Protein AF-0000000073338477 (afdb_homodimer)

Structure (mmCIF, N/CA/C/O backbone):
data_AF-0000000073338477-model_v1
#
loop_
_entity.id
_entity.type
_entity.pdbx_description
1 polymer 'EF-hand domain-containing protein'
#
loop_
_atom_site.group_PDB
_atom_site.id
_atom_site.type_symbol
_atom_site.label_atom_id
_atom_site.label_alt_id
_atom_site.label_comp_id
_atom_site.label_asym_id
_atom_site.label_entity_id
_atom_site.label_seq_id
_atom_site.pdbx_PDB_ins_code
_atom_site.Cartn_x
_atom_site.Cartn_y
_atom_site.Cartn_z
_atom_site.occupancy
_atom_site.B_iso_or_equiv
_atom_site.auth_seq_id
_atom_site.auth_comp_id
_atom_site.auth_asym_id
_atom_site.auth_atom_id
_atom_site.pdbx_PDB_model_num
ATOM 1 N N . MET A 1 1 ? -1.688 0.899 -12.719 1 91.12 1 MET A N 1
ATOM 2 C CA . MET A 1 1 ? -1.342 -0.479 -13.055 1 91.12 1 MET A CA 1
ATOM 3 C C . MET A 1 1 ? 0.143 -0.604 -13.383 1 91.12 1 MET A C 1
ATOM 5 O O . MET A 1 1 ? 0.708 -1.697 -13.32 1 91.12 1 MET A O 1
ATOM 9 N N . GLU A 1 2 ? 0.766 0.48 -13.633 1 91.25 2 GLU A N 1
ATOM 10 C CA . GLU A 1 2 ? 2.18 0.404 -13.984 1 91.25 2 GLU A CA 1
ATOM 11 C C . GLU A 1 2 ? 3.021 -0.073 -12.805 1 91.25 2 GLU A C 1
ATOM 13 O O . GLU A 1 2 ? 3.908 -0.913 -12.969 1 91.25 2 GLU A O 1
ATOM 18 N N . GLU A 1 3 ? 2.693 0.418 -11.711 1 90.94 3 GLU A N 1
ATOM 19 C CA . GLU A 1 3 ? 3.457 0.019 -10.531 1 90.94 3 GLU A CA 1
ATOM 20 C C . GLU A 1 3 ? 3.16 -1.428 -10.148 1 90.94 3 GLU A C 1
ATOM 22 O O . GLU A 1 3 ? 4.039 -2.139 -9.656 1 90.94 3 GLU A O 1
ATOM 27 N N . VAL A 1 4 ? 1.969 -1.829 -10.32 1 94.56 4 VAL A N 1
ATOM 28 C CA . VAL A 1 4 ? 1.607 -3.223 -10.086 1 94.56 4 VAL A CA 1
ATOM 29 C C . VAL A 1 4 ? 2.406 -4.133 -11.016 1 94.56 4 VAL A C 1
ATOM 31 O O . VAL A 1 4 ? 2.908 -5.176 -10.594 1 94.56 4 VAL A O 1
ATOM 34 N N . ARG A 1 5 ? 2.475 -3.711 -12.25 1 96.44 5 ARG A N 1
ATOM 35 C CA . ARG A 1 5 ? 3.215 -4.484 -13.242 1 96.44 5 ARG A CA 1
ATOM 36 C C . ARG A 1 5 ? 4.688 -4.594 -12.859 1 96.44 5 ARG A C 1
ATOM 38 O O . ARG A 1 5 ? 5.281 -5.672 -12.953 1 96.44 5 ARG A O 1
ATOM 45 N N . ARG A 1 6 ? 5.242 -3.482 -12.453 1 95.06 6 ARG A N 1
ATOM 46 C CA . ARG A 1 6 ? 6.637 -3.48 -12.023 1 95.06 6 ARG A CA 1
ATOM 47 C C . ARG A 1 6 ? 6.852 -4.43 -10.852 1 95.06 6 ARG A C 1
ATOM 49 O O . ARG A 1 6 ? 7.836 -5.176 -10.82 1 95.06 6 ARG A O 1
ATOM 56 N N . ALA A 1 7 ? 5.996 -4.383 -9.961 1 96.25 7 ALA A N 1
ATOM 57 C CA . ALA A 1 7 ? 6.078 -5.258 -8.789 1 96.25 7 ALA A CA 1
ATOM 58 C C . ALA A 1 7 ? 5.93 -6.723 -9.195 1 96.25 7 ALA A C 1
ATOM 60 O O . A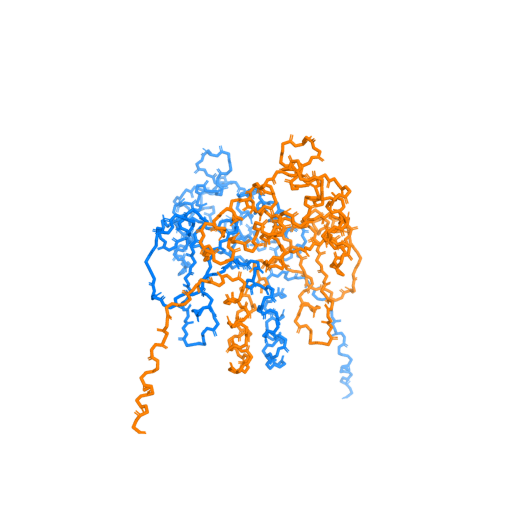LA A 1 7 ? 6.625 -7.594 -8.672 1 96.25 7 ALA A O 1
ATOM 61 N N . ALA A 1 8 ? 5.012 -6.961 -10.109 1 96.56 8 ALA A N 1
ATOM 62 C CA . ALA A 1 8 ? 4.762 -8.328 -10.562 1 96.56 8 ALA A CA 1
ATOM 63 C C . ALA A 1 8 ? 6.004 -8.914 -11.227 1 96.56 8 ALA A C 1
ATOM 65 O O . ALA A 1 8 ? 6.34 -10.086 -11 1 96.56 8 ALA A O 1
ATOM 66 N N . VAL A 1 9 ? 6.629 -8.133 -11.984 1 96.12 9 VAL A N 1
ATOM 67 C CA . VAL A 1 9 ? 7.844 -8.586 -12.648 1 96.12 9 VAL A CA 1
ATOM 68 C C . VAL A 1 9 ? 8.922 -8.891 -11.609 1 96.12 9 VAL A C 1
ATOM 70 O O . VAL A 1 9 ? 9.57 -9.938 -11.672 1 96.12 9 VAL A O 1
ATOM 73 N N . ALA A 1 10 ? 9.094 -7.957 -10.664 1 95.81 10 ALA A N 1
ATOM 74 C CA . ALA A 1 10 ? 10.07 -8.164 -9.602 1 95.81 10 ALA A CA 1
ATOM 75 C C . ALA A 1 10 ? 9.742 -9.422 -8.797 1 95.81 10 ALA A C 1
ATOM 77 O O . ALA A 1 10 ? 10.641 -10.203 -8.469 1 95.81 10 ALA A O 1
ATOM 78 N N . TYR A 1 11 ? 8.539 -9.586 -8.461 1 95.19 11 TYR A N 1
ATOM 79 C CA . TYR A 1 11 ? 8.047 -10.758 -7.75 1 95.19 11 TYR A CA 1
ATOM 80 C C . TYR A 1 11 ? 8.383 -12.039 -8.508 1 95.19 11 TYR A C 1
ATOM 82 O O . TYR A 1 11 ? 9.008 -12.945 -7.961 1 95.19 11 TYR A O 1
ATOM 90 N N . TYR A 1 12 ? 8.062 -12.086 -9.773 1 94.62 12 TYR A N 1
ATOM 91 C CA . TYR A 1 12 ? 8.266 -13.273 -10.594 1 94.62 12 TYR A CA 1
ATOM 92 C C . TYR A 1 12 ? 9.75 -13.609 -10.711 1 94.62 12 TYR A C 1
ATOM 94 O O . TYR A 1 12 ? 10.133 -14.781 -10.641 1 94.62 12 TYR A O 1
ATOM 102 N N . GLU A 1 13 ? 10.547 -12.617 -10.891 1 93.44 13 GLU A N 1
ATOM 103 C CA . GLU A 1 13 ? 11.984 -12.812 -11.055 1 93.44 13 GLU A CA 1
ATOM 104 C C . GLU A 1 13 ? 12.594 -13.469 -9.82 1 93.44 13 GLU A C 1
ATOM 106 O O . GLU A 1 13 ? 13.586 -14.195 -9.922 1 93.44 13 GLU A O 1
ATOM 111 N N . ASN A 1 14 ? 12.016 -13.258 -8.695 1 93.31 14 ASN A N 1
ATOM 112 C CA . ASN A 1 14 ? 12.617 -13.742 -7.457 1 93.31 14 ASN A CA 1
ATOM 113 C C . ASN A 1 14 ? 11.945 -15.023 -6.969 1 93.31 14 ASN A C 1
ATOM 115 O O . ASN A 1 14 ? 12.328 -15.578 -5.938 1 93.31 14 ASN A O 1
ATOM 119 N N . LEU A 1 15 ? 10.992 -15.492 -7.691 1 91.19 15 LEU A N 1
ATOM 120 C CA . LEU A 1 15 ? 10.359 -16.75 -7.34 1 91.19 15 LEU A CA 1
ATOM 121 C C . LEU A 1 15 ? 11.32 -17.922 -7.527 1 91.19 15 LEU A C 1
ATOM 123 O O . LEU A 1 15 ? 12.227 -17.859 -8.367 1 91.19 15 LEU A O 1
ATOM 127 N N . SER A 1 16 ? 11.117 -18.953 -6.699 1 88.62 16 SER A N 1
ATOM 128 C CA . SER A 1 16 ? 11.82 -20.203 -6.961 1 88.62 16 SER A CA 1
ATOM 129 C C . SER A 1 16 ? 11.422 -20.781 -8.312 1 88.62 16 SER A C 1
ATOM 131 O O . SER A 1 16 ? 10.398 -20.406 -8.883 1 88.62 16 SER A O 1
ATOM 133 N N . GLU A 1 17 ? 12.227 -21.672 -8.797 1 91.31 17 GLU A N 1
ATOM 134 C CA . GLU A 1 17 ? 11.906 -22.312 -10.062 1 91.31 17 GLU A CA 1
ATOM 135 C C . GLU A 1 17 ? 10.602 -23.094 -9.977 1 91.31 17 GLU A C 1
ATOM 137 O O . GLU A 1 17 ? 9.836 -23.156 -10.945 1 91.31 17 GLU A O 1
ATOM 142 N N . GLU A 1 18 ? 10.398 -23.641 -8.828 1 89.88 18 GLU A N 1
ATOM 143 C CA . GLU A 1 18 ? 9.156 -24.391 -8.625 1 89.88 18 GLU A CA 1
ATOM 144 C C . GLU A 1 18 ? 7.941 -23.484 -8.75 1 89.88 18 GLU A C 1
ATOM 146 O O . GLU A 1 18 ? 6.953 -23.828 -9.398 1 89.88 18 GLU A O 1
ATOM 151 N N . LYS A 1 19 ? 8 -22.328 -8.242 1 90.31 19 LYS A N 1
ATOM 152 C CA . LYS A 1 19 ? 6.875 -21.406 -8.281 1 90.31 19 LYS A CA 1
ATOM 153 C C . LYS A 1 19 ? 6.703 -20.797 -9.672 1 90.31 19 LYS A C 1
ATOM 155 O O . LYS A 1 19 ? 5.582 -20.516 -10.094 1 90.31 19 LYS A O 1
ATOM 160 N N . LYS A 1 20 ? 7.797 -20.578 -10.352 1 93.31 20 LYS A N 1
ATOM 161 C CA . LYS A 1 20 ? 7.703 -20.125 -11.742 1 93.31 20 LYS A CA 1
ATOM 162 C C . LYS A 1 20 ? 7 -21.172 -12.609 1 93.31 20 LYS A C 1
ATOM 164 O O . LYS A 1 20 ? 6.211 -20.812 -13.484 1 93.31 20 LYS A O 1
ATOM 169 N N . ARG A 1 21 ? 7.355 -22.422 -12.297 1 92.88 21 ARG A N 1
ATOM 170 C CA . ARG A 1 21 ? 6.68 -23.5 -13.016 1 92.88 21 ARG A CA 1
ATOM 171 C C . ARG A 1 21 ? 5.18 -23.484 -12.719 1 92.88 21 ARG A C 1
ATOM 173 O O . ARG A 1 21 ? 4.371 -23.734 -13.617 1 92.88 21 ARG A O 1
ATOM 180 N N . ASN A 1 22 ? 4.871 -23.172 -11.453 1 91.19 2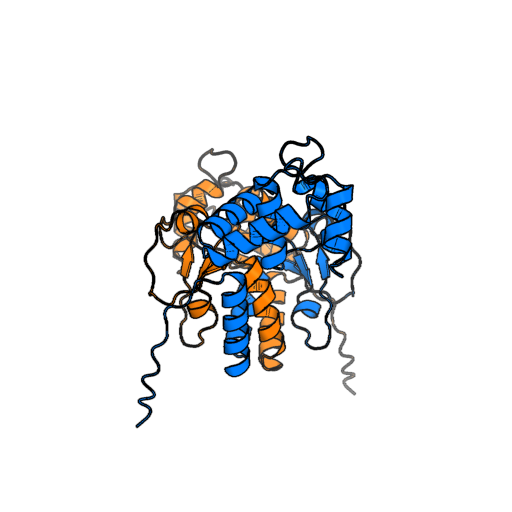2 ASN A N 1
ATOM 181 C CA . ASN A 1 22 ? 3.459 -23.094 -11.086 1 91.19 22 ASN A CA 1
ATOM 182 C C . ASN A 1 22 ? 2.75 -21.984 -11.852 1 91.19 22 ASN A C 1
ATOM 184 O O . ASN A 1 22 ? 1.598 -22.141 -12.258 1 91.19 22 ASN A O 1
ATOM 188 N N . ALA A 1 23 ? 3.402 -20.875 -11.992 1 92.25 23 ALA A N 1
ATOM 189 C CA . ALA A 1 23 ? 2.834 -19.766 -12.75 1 92.25 23 ALA A CA 1
ATOM 190 C C . ALA A 1 23 ? 2.598 -20.156 -14.203 1 92.25 23 ALA A C 1
ATOM 192 O O . ALA A 1 23 ? 1.55 -19.844 -14.773 1 92.25 23 ALA A O 1
ATOM 193 N N . ARG A 1 24 ? 3.527 -20.844 -14.781 1 94.31 24 ARG A N 1
ATOM 194 C CA . ARG A 1 24 ? 3.398 -21.312 -16.156 1 94.31 24 ARG A CA 1
ATOM 195 C C . ARG A 1 24 ? 2.27 -22.344 -16.281 1 94.31 24 ARG A C 1
ATOM 197 O O . ARG A 1 24 ? 1.516 -22.312 -17.266 1 94.31 24 ARG A O 1
ATOM 204 N N . PHE A 1 25 ? 2.24 -23.156 -15.289 1 93.62 25 PHE A N 1
ATOM 205 C CA . PHE A 1 25 ? 1.173 -24.141 -15.266 1 93.62 25 PHE A CA 1
ATOM 206 C C . PHE A 1 25 ? -0.193 -23.469 -15.227 1 93.62 25 PHE A C 1
ATOM 208 O O . PHE A 1 25 ? -1.113 -23.875 -15.938 1 93.62 25 PHE A O 1
ATOM 215 N N . SER A 1 26 ? -0.325 -22.5 -14.422 1 92.06 26 SER A N 1
ATOM 216 C CA . SER A 1 26 ? -1.581 -21.766 -14.32 1 92.06 26 SER A CA 1
ATOM 217 C C . SER A 1 26 ? -1.95 -21.125 -15.648 1 92.06 26 SER A C 1
ATOM 219 O O . SER A 1 26 ? -3.117 -21.125 -16.047 1 92.06 26 SER A O 1
ATOM 221 N N . PHE A 1 27 ? -0.973 -20.547 -16.312 1 95.19 27 PHE A N 1
ATOM 222 C CA . PHE A 1 27 ? -1.189 -19.969 -17.625 1 95.19 27 PHE A CA 1
ATOM 223 C C . PHE A 1 27 ? -1.703 -21.016 -18.609 1 95.19 27 PHE A C 1
ATOM 225 O O . PHE A 1 27 ? -2.672 -20.766 -19.328 1 95.19 27 PHE A O 1
ATOM 232 N N . ASN A 1 28 ? -1.055 -22.125 -18.625 1 96 28 ASN A N 1
ATOM 233 C CA . ASN A 1 28 ? -1.426 -23.203 -19.531 1 96 28 ASN A CA 1
ATOM 234 C C . ASN A 1 28 ? -2.82 -23.734 -19.234 1 96 28 ASN A C 1
ATOM 236 O O . ASN A 1 28 ? -3.561 -24.109 -20.141 1 96 28 ASN A O 1
ATOM 240 N N . GLU A 1 29 ? -3.113 -23.797 -17.953 1 94.56 29 GLU A N 1
ATOM 241 C CA . GLU A 1 29 ? -4.445 -24.234 -17.562 1 94.56 29 GLU A CA 1
ATOM 242 C C . GLU A 1 29 ? -5.516 -23.266 -18.031 1 94.56 29 GLU A C 1
ATOM 244 O O . GLU A 1 29 ? -6.629 -23.672 -18.359 1 94.56 29 GLU A O 1
ATOM 249 N N . MET A 1 30 ? -5.18 -22.047 -18.062 1 94.75 30 MET A N 1
ATOM 250 C CA . MET A 1 30 ? -6.109 -21.016 -18.516 1 94.75 30 MET A CA 1
ATOM 251 C C . MET A 1 30 ? -6.27 -21.047 -20.031 1 94.75 30 MET A C 1
ATOM 253 O O . MET A 1 30 ? -7.371 -20.844 -20.547 1 94.75 30 MET A O 1
ATOM 257 N N . ASP A 1 31 ? -5.191 -21.266 -20.672 1 97.12 31 ASP A N 1
ATOM 258 C CA . ASP A 1 31 ? -5.164 -21.281 -22.141 1 97.12 31 ASP A CA 1
ATOM 259 C C . ASP A 1 31 ? -5.742 -22.578 -22.688 1 97.12 31 ASP A C 1
ATOM 261 O O . ASP A 1 31 ? -5.016 -23.391 -23.266 1 97.12 31 ASP A O 1
ATOM 265 N N . LYS A 1 32 ? -6.992 -22.703 -22.797 1 95.31 32 LYS A N 1
ATOM 266 C CA . LYS A 1 32 ? -7.691 -23.922 -23.141 1 95.31 32 LYS A CA 1
ATOM 267 C C . LYS A 1 32 ? -7.457 -24.297 -24.609 1 95.31 32 LYS A C 1
ATOM 269 O O . LYS A 1 32 ? -7.375 -25.484 -24.938 1 95.31 32 LYS A O 1
ATOM 274 N N . ASN A 1 33 ? -7.379 -23.359 -25.484 1 96.25 33 ASN A N 1
ATOM 275 C CA . ASN A 1 33 ? -7.219 -23.672 -26.891 1 96.25 33 ASN A CA 1
ATOM 276 C C . ASN A 1 33 ? -5.75 -23.719 -27.297 1 96.25 33 ASN A C 1
ATOM 278 O O . ASN A 1 33 ? -5.426 -23.938 -28.469 1 96.25 33 ASN A O 1
ATOM 282 N N . GLY A 1 34 ? -4.832 -23.344 -26.406 1 95.94 34 GLY A N 1
ATOM 283 C CA . GLY A 1 34 ? -3.4 -23.531 -26.594 1 95.94 34 GLY A CA 1
ATOM 284 C C . GLY A 1 34 ? -2.783 -22.531 -27.547 1 95.94 34 GLY A C 1
ATOM 285 O O . GLY A 1 34 ? -1.735 -22.781 -28.141 1 95.94 34 GLY A O 1
ATOM 286 N N . ASP A 1 35 ? -3.34 -21.391 -27.781 1 96.56 35 ASP A N 1
ATOM 287 C CA . ASP A 1 35 ? -2.824 -20.438 -28.766 1 96.56 35 ASP A CA 1
ATOM 288 C C . ASP A 1 35 ? -1.834 -19.469 -28.125 1 96.56 35 ASP A C 1
ATOM 290 O O . ASP A 1 35 ? -1.364 -18.547 -28.781 1 96.56 35 ASP A O 1
ATOM 294 N N . GLY A 1 36 ? -1.59 -19.578 -26.828 1 96.5 36 GLY A N 1
ATOM 295 C CA . GLY A 1 36 ? -0.585 -18.781 -26.141 1 96.5 36 GLY A CA 1
ATOM 296 C C . GLY A 1 36 ? -1.127 -17.453 -25.625 1 96.5 36 GLY A C 1
ATOM 297 O O . GLY A 1 36 ? -0.361 -16.594 -25.188 1 96.5 36 GLY A O 1
ATOM 298 N N . ARG A 1 37 ? -2.428 -17.344 -25.703 1 97.44 37 ARG A N 1
ATOM 299 C CA . ARG A 1 37 ? -3.096 -16.156 -25.188 1 97.44 37 ARG A CA 1
ATOM 300 C C . ARG A 1 37 ? -4.34 -16.547 -24.391 1 97.44 37 ARG A C 1
ATOM 302 O O . ARG A 1 37 ? -4.945 -17.594 -24.625 1 97.44 37 ARG A O 1
ATOM 309 N N . ILE A 1 38 ? -4.672 -15.68 -23.406 1 97.69 38 ILE A N 1
ATOM 310 C CA . ILE A 1 38 ? -5.859 -15.914 -22.594 1 97.69 38 ILE A CA 1
ATOM 311 C C . ILE A 1 38 ? -6.953 -14.922 -22.969 1 97.69 38 ILE A C 1
ATOM 313 O O . ILE A 1 38 ? -6.844 -13.727 -22.672 1 97.69 38 ILE A O 1
ATOM 317 N N . ASN A 1 39 ? -7.941 -15.367 -23.656 1 96.5 39 ASN A N 1
ATOM 318 C CA . ASN A 1 39 ? -9.07 -14.484 -23.953 1 96.5 39 ASN A CA 1
ATOM 319 C C . ASN A 1 39 ? -10.023 -14.391 -22.766 1 96.5 39 ASN A C 1
ATOM 321 O O . ASN A 1 39 ? -9.82 -15.047 -21.734 1 96.5 39 ASN A O 1
ATOM 325 N N . LEU A 1 40 ? -11.039 -13.523 -22.938 1 94.56 40 LEU A N 1
ATOM 326 C CA . LEU A 1 40 ? -11.93 -13.242 -21.812 1 94.56 40 LEU A CA 1
ATOM 327 C C . LEU A 1 40 ? -12.672 -14.508 -21.391 1 94.56 40 LEU A C 1
ATOM 329 O O . LEU A 1 40 ? -12.859 -14.75 -20.188 1 94.56 40 LEU A O 1
ATOM 333 N N . HIS A 1 41 ? -13.117 -15.266 -22.297 1 94.31 41 HIS A N 1
ATOM 334 C CA . HIS A 1 41 ? -13.836 -16.5 -22 1 94.31 41 HIS A CA 1
ATOM 335 C C . HIS A 1 41 ? -12.969 -17.453 -21.188 1 94.31 41 HIS A C 1
ATOM 337 O O . HIS A 1 41 ? -13.414 -18.016 -20.188 1 94.31 41 HIS A O 1
ATOM 343 N N . GLU A 1 42 ? -11.734 -17.672 -21.625 1 95.69 42 GLU A N 1
ATOM 344 C CA . GLU A 1 42 ? -10.781 -18.531 -20.938 1 95.69 42 GLU A CA 1
ATOM 345 C C . GLU A 1 42 ? -10.484 -18 -19.531 1 95.69 42 GLU A C 1
ATOM 347 O O . GLU A 1 42 ? -10.383 -18.781 -18.578 1 95.69 42 GLU A O 1
ATOM 352 N N . TYR A 1 43 ? -10.344 -16.75 -19.531 1 95 43 TYR A N 1
ATOM 353 C CA . TYR A 1 43 ? -10.078 -16.062 -18.281 1 95 43 TYR A CA 1
ATOM 354 C C . TYR A 1 43 ? -11.18 -16.328 -17.25 1 95 43 TYR A C 1
ATOM 356 O O . TYR A 1 43 ? -10.898 -16.75 -16.125 1 95 43 TYR A O 1
ATOM 364 N N . LEU A 1 44 ? -12.414 -16.141 -17.609 1 92.81 44 LEU A N 1
ATOM 365 C CA . LEU A 1 44 ? -13.555 -16.297 -16.719 1 92.81 44 LEU A CA 1
ATOM 366 C C . LEU A 1 44 ? -13.766 -17.75 -16.344 1 92.81 44 LEU A C 1
ATOM 368 O O . LEU A 1 44 ? -14.141 -18.062 -15.211 1 92.81 44 LEU A O 1
ATOM 372 N N . GLU A 1 45 ? -13.547 -18.609 -17.234 1 91.5 45 GLU A N 1
ATOM 373 C CA . GLU A 1 45 ? -13.703 -20.031 -16.969 1 91.5 45 GLU A CA 1
ATOM 374 C C . GLU A 1 45 ? -12.719 -20.516 -15.906 1 91.5 45 GLU A C 1
ATOM 376 O O . GLU A 1 45 ? -13.07 -21.312 -15.039 1 91.5 45 GLU A O 1
ATOM 381 N N . TYR A 1 46 ? -11.492 -20.016 -16.062 1 91 46 TYR A N 1
ATOM 382 C CA . TYR A 1 46 ? -10.461 -20.406 -15.109 1 91 46 TYR A CA 1
ATOM 383 C C . TYR A 1 46 ? -10.773 -19.891 -13.711 1 91 46 TYR A C 1
ATOM 385 O O . TYR A 1 46 ? -10.562 -20.594 -12.719 1 91 46 TYR A O 1
ATOM 393 N N . LEU A 1 47 ? -11.25 -18.656 -13.625 1 90.12 47 LEU A N 1
ATOM 394 C CA . LEU A 1 47 ? -11.422 -18 -12.336 1 90.12 47 LEU A CA 1
ATOM 395 C C . LEU A 1 47 ? -12.75 -18.375 -11.695 1 90.12 47 LEU A C 1
ATOM 397 O O . LEU A 1 47 ? -12.961 -18.125 -10.508 1 90.12 47 LEU A O 1
ATOM 401 N N . LYS A 1 48 ? -13.68 -18.938 -12.43 1 83.88 48 LYS A N 1
ATOM 402 C CA . LYS A 1 48 ? -14.961 -19.375 -11.883 1 83.88 48 LYS A CA 1
ATOM 403 C C . LYS A 1 48 ? -14.766 -20.359 -10.734 1 83.88 48 LYS A C 1
ATOM 405 O O . LYS A 1 48 ? -15.586 -20.422 -9.82 1 83.88 48 LYS A O 1
ATOM 410 N N . LYS A 1 49 ? -13.695 -21 -10.867 1 76.19 49 LYS A N 1
ATOM 411 C CA . LYS A 1 49 ? -13.406 -21.969 -9.82 1 76.19 49 LYS A CA 1
ATOM 412 C C . LYS A 1 49 ? -13 -21.281 -8.523 1 76.19 49 LYS A C 1
ATOM 414 O O . LYS A 1 49 ? -13.102 -21.875 -7.441 1 76.19 49 LYS A O 1
ATOM 419 N N . ASP A 1 50 ? -12.547 -20.062 -8.719 1 71.56 50 ASP A N 1
ATOM 420 C CA . ASP A 1 50 ? -12.094 -19.297 -7.559 1 71.56 50 ASP A CA 1
ATOM 421 C C . ASP A 1 50 ? -13.234 -18.5 -6.938 1 71.56 50 ASP A C 1
ATOM 423 O O . ASP A 1 50 ? -14.094 -17.984 -7.656 1 71.56 50 ASP A O 1
ATOM 427 N N . ASN A 1 51 ? -13.797 -18.766 -5.93 1 67.81 51 ASN A N 1
ATOM 428 C CA . ASN A 1 51 ? -14.875 -18.062 -5.242 1 67.81 51 ASN A CA 1
ATOM 429 C C . ASN A 1 51 ? -14.516 -16.594 -4.977 1 67.81 51 ASN A C 1
ATOM 431 O O . ASN A 1 51 ? -15.102 -15.953 -4.105 1 67.81 51 ASN A O 1
ATOM 435 N N . ASN A 1 52 ? -13.562 -16.141 -5.727 1 72.81 52 ASN A N 1
ATOM 436 C CA . ASN A 1 52 ? -13.219 -14.727 -5.57 1 72.81 52 ASN A CA 1
ATOM 437 C C . ASN A 1 52 ? -13.828 -13.875 -6.68 1 72.81 52 ASN A C 1
ATOM 439 O O . ASN A 1 52 ? -13.336 -13.875 -7.809 1 72.81 52 ASN A O 1
ATOM 443 N N . THR A 1 53 ? -14.828 -13.141 -6.348 1 76.19 53 THR A N 1
ATOM 444 C CA . THR A 1 53 ? -15.625 -12.367 -7.297 1 76.19 53 THR A CA 1
ATOM 445 C C . THR A 1 53 ? -14.82 -11.188 -7.832 1 76.19 53 THR A C 1
ATOM 447 O O . THR A 1 53 ? -15.109 -10.664 -8.914 1 76.19 53 THR A O 1
ATOM 450 N N . VAL A 1 54 ? -13.789 -10.766 -7.152 1 82.31 54 VAL A N 1
ATOM 451 C CA . VAL A 1 54 ? -13.008 -9.609 -7.582 1 82.31 54 VAL A CA 1
ATOM 452 C C . VAL A 1 54 ? -12.195 -9.969 -8.828 1 82.31 54 VAL A C 1
ATOM 454 O O . VAL A 1 54 ? -12.102 -9.172 -9.766 1 82.31 54 VAL A O 1
ATOM 457 N N . LEU A 1 55 ? -11.734 -11.156 -8.906 1 86.75 55 LEU A N 1
ATOM 458 C CA . LEU A 1 55 ? -10.852 -11.586 -9.992 1 86.75 55 LEU A CA 1
ATOM 459 C C . LEU A 1 55 ? -11.617 -11.688 -11.305 1 86.75 55 LEU A C 1
ATOM 461 O O . LEU A 1 55 ? -11.039 -11.523 -12.383 1 86.75 55 LEU A O 1
ATOM 465 N N . THR A 1 56 ? -12.945 -11.844 -11.18 1 86.5 56 THR A N 1
ATOM 466 C CA . THR A 1 56 ? -13.734 -12.031 -12.391 1 86.5 56 THR A CA 1
ATOM 467 C C . THR A 1 56 ? -14.312 -10.703 -12.867 1 86.5 56 THR A C 1
ATOM 469 O O . THR A 1 56 ? -14.977 -10.648 -13.906 1 86.5 56 THR A O 1
ATOM 472 N N . HIS A 1 57 ? -14.07 -9.742 -12.125 1 84.81 57 HIS A N 1
ATOM 473 C CA . HIS A 1 57 ? -14.609 -8.445 -12.523 1 84.81 57 HIS A CA 1
ATOM 474 C C . HIS A 1 57 ? -13.969 -7.961 -13.82 1 84.81 57 HIS A C 1
ATOM 476 O O . HIS A 1 57 ? -12.75 -8.039 -13.977 1 84.81 57 HIS A O 1
ATOM 482 N N . PRO A 1 58 ? -14.781 -7.43 -14.68 1 83.5 58 PRO A N 1
ATOM 483 C CA . PRO A 1 58 ? -14.266 -7.035 -15.992 1 83.5 58 PRO A CA 1
ATOM 484 C C . PRO A 1 58 ? -13.188 -5.957 -15.906 1 83.5 58 PRO A C 1
ATOM 486 O O . PRO A 1 58 ? -12.305 -5.895 -16.766 1 83.5 58 PRO A O 1
ATOM 489 N N . SER A 1 59 ? -13.32 -5.117 -14.914 1 85.88 59 SER A N 1
ATOM 490 C CA . SER A 1 59 ? -12.352 -4.031 -14.797 1 85.88 59 SER A CA 1
ATOM 491 C C . SER A 1 59 ? -10.938 -4.57 -14.609 1 85.88 59 SER A C 1
ATOM 493 O O . SER A 1 59 ? -9.969 -3.945 -15.031 1 85.88 59 SER A O 1
ATOM 495 N N . LEU A 1 60 ? -10.82 -5.672 -14.008 1 91.56 60 LEU A N 1
ATOM 496 C CA . LEU A 1 60 ? -9.492 -6.23 -13.773 1 91.56 60 LEU A CA 1
ATOM 497 C C . LEU A 1 60 ? -8.898 -6.77 -15.07 1 91.56 60 LEU A C 1
ATOM 499 O O . LEU A 1 60 ? -7.723 -6.531 -15.367 1 91.56 60 LEU A O 1
ATOM 503 N N . PHE A 1 61 ? -9.734 -7.496 -15.852 1 93.5 61 PHE A N 1
ATOM 504 C CA . PHE A 1 61 ? -9.258 -8.008 -17.125 1 93.5 61 PHE A CA 1
ATOM 505 C C . PHE A 1 61 ? -8.758 -6.867 -18.016 1 93.5 61 PHE A C 1
ATOM 507 O O . PHE A 1 61 ? -7.691 -6.965 -18.625 1 93.5 61 PHE A O 1
ATOM 514 N N . THR A 1 62 ? -9.547 -5.84 -18.047 1 93.25 62 THR A N 1
ATOM 515 C CA . THR A 1 62 ? -9.188 -4.672 -18.844 1 93.25 62 THR A CA 1
ATOM 516 C C . THR A 1 62 ? -7.887 -4.055 -18.344 1 93.25 62 THR A C 1
ATOM 518 O O . THR A 1 62 ? -7.039 -3.652 -19.141 1 93.25 62 THR A O 1
ATOM 521 N N . ALA A 1 63 ? -7.727 -4 -17.062 1 92.5 63 ALA A N 1
ATOM 522 C CA . ALA A 1 63 ? -6.523 -3.428 -16.469 1 92.5 63 ALA A CA 1
ATOM 523 C C . ALA A 1 63 ? -5.301 -4.289 -16.75 1 92.5 63 ALA A C 1
ATOM 525 O O . ALA A 1 63 ? -4.191 -3.773 -16.922 1 92.5 63 ALA A O 1
ATOM 526 N N . LEU A 1 64 ? -5.516 -5.566 -16.828 1 96.12 64 LEU A N 1
ATOM 527 C CA . LEU A 1 64 ? -4.426 -6.508 -17.062 1 96.12 64 LEU A CA 1
ATOM 528 C C . LEU A 1 64 ? -3.963 -6.445 -18.516 1 96.12 64 LEU A C 1
ATOM 530 O O . LEU A 1 64 ? -2.787 -6.668 -18.812 1 96.12 64 LEU A O 1
ATOM 534 N N . ASP A 1 65 ? -4.918 -6.203 -19.422 1 97.06 65 ASP A N 1
ATOM 535 C CA . ASP A 1 65 ? -4.648 -6.152 -20.859 1 97.06 65 ASP A CA 1
ATOM 536 C C . ASP A 1 65 ? -3.914 -4.867 -21.234 1 97.06 65 ASP A C 1
ATOM 538 O O . ASP A 1 65 ? -4.496 -3.973 -21.844 1 97.06 65 ASP A O 1
ATOM 542 N N . LYS A 1 66 ? -2.658 -4.891 -21.016 1 96.12 66 LYS A N 1
ATOM 543 C CA . LYS A 1 66 ? -1.817 -3.705 -21.156 1 96.12 66 LYS A CA 1
ATOM 544 C C . LYS A 1 66 ? -1.867 -3.148 -22.562 1 96.12 66 LYS A C 1
ATOM 546 O O . LYS A 1 66 ? -1.947 -1.933 -22.766 1 96.12 66 LYS A O 1
ATOM 551 N N . ASP A 1 67 ? -1.838 -3.969 -23.609 1 96.81 67 ASP A N 1
ATOM 552 C CA . ASP A 1 67 ? -1.769 -3.486 -24.984 1 96.81 67 ASP A CA 1
ATOM 553 C C . ASP A 1 67 ? -3.162 -3.391 -25.609 1 96.81 67 ASP A C 1
ATOM 555 O O . ASP A 1 67 ? -3.303 -3.037 -26.781 1 96.81 67 ASP A O 1
ATOM 559 N N . GLY A 1 68 ? -4.207 -3.789 -24.922 1 95.56 68 GLY A N 1
ATOM 560 C CA . GLY A 1 68 ? -5.594 -3.596 -25.328 1 95.56 68 GLY A CA 1
ATOM 561 C C . GLY A 1 68 ? -6 -4.469 -26.5 1 95.56 68 GLY A C 1
ATOM 562 O O . GLY A 1 68 ? -6.898 -4.105 -27.266 1 95.56 68 GLY A O 1
ATOM 563 N N . ASN A 1 69 ? -5.363 -5.566 -26.719 1 97 69 ASN A N 1
ATOM 564 C CA . ASN A 1 69 ? -5.672 -6.375 -27.891 1 97 69 ASN A CA 1
ATOM 565 C C . ASN A 1 69 ? -6.727 -7.434 -27.594 1 97 69 ASN A C 1
ATOM 567 O O . ASN A 1 69 ? -6.988 -8.312 -28.406 1 97 69 ASN A O 1
ATOM 571 N N . GLY A 1 70 ? -7.234 -7.441 -26.344 1 95.62 70 GLY A N 1
ATOM 572 C CA . GLY A 1 70 ? -8.391 -8.266 -26.016 1 95.62 70 GLY A CA 1
ATOM 573 C C . GLY A 1 70 ? -8.008 -9.617 -25.453 1 95.62 70 GLY A C 1
ATOM 574 O O . GLY A 1 70 ? -8.883 -10.445 -25.156 1 95.62 70 GLY A O 1
ATOM 575 N N . SER A 1 71 ? -6.789 -9.852 -25.297 1 97.44 71 SER A N 1
ATOM 576 C CA . SER A 1 71 ? -6.305 -11.086 -24.688 1 97.44 71 SER A CA 1
ATOM 577 C C . SER A 1 71 ? -5.086 -10.828 -23.812 1 97.44 71 SER A C 1
ATOM 579 O O . SER A 1 71 ? -4.469 -9.766 -23.891 1 97.44 71 SER A O 1
ATOM 581 N N . LEU A 1 72 ? -4.84 -11.758 -22.906 1 98.06 72 LEU A N 1
ATOM 582 C CA . LEU A 1 72 ? -3.68 -11.641 -22.031 1 98.06 72 LEU A CA 1
ATOM 583 C C . LEU A 1 72 ? -2.557 -12.57 -22.484 1 98.06 72 LEU A C 1
ATOM 585 O O . LEU A 1 72 ? -2.775 -13.766 -22.688 1 98.06 72 LEU A O 1
ATOM 589 N N . ASP A 1 73 ? -1.417 -11.984 -22.781 1 97.69 73 ASP A N 1
ATOM 590 C CA . ASP A 1 73 ? -0.242 -12.82 -23.016 1 97.69 73 ASP A CA 1
ATOM 591 C C . ASP A 1 73 ? 0.397 -13.242 -21.688 1 97.69 73 ASP A C 1
ATOM 593 O O . ASP A 1 73 ? -0.145 -12.977 -20.625 1 97.69 73 ASP A O 1
ATOM 597 N N . PHE A 1 74 ? 1.445 -14.008 -21.766 1 97 74 PHE A N 1
ATOM 598 C CA . PHE A 1 74 ? 2.049 -14.578 -20.562 1 97 74 PHE A CA 1
ATOM 599 C C . PHE A 1 74 ? 2.496 -13.484 -19.609 1 97 74 PHE A C 1
ATOM 601 O O . PHE A 1 74 ? 2.256 -13.578 -18.406 1 97 74 PHE A O 1
ATOM 608 N N . GLU A 1 75 ? 3.15 -12.445 -20.078 1 96.06 75 GLU A N 1
ATOM 609 C CA . GLU A 1 75 ? 3.615 -11.352 -19.219 1 96.06 75 GLU A CA 1
ATOM 610 C C . GLU A 1 75 ? 2.453 -10.695 -18.484 1 96.06 75 GLU A C 1
ATOM 612 O O . GLU A 1 75 ? 2.564 -10.367 -17.312 1 96.06 75 GLU A O 1
ATOM 617 N N . GLU A 1 76 ? 1.416 -10.516 -19.219 1 97.75 76 GLU A N 1
ATOM 618 C CA . GLU A 1 76 ? 0.227 -9.914 -18.625 1 97.75 76 GLU A CA 1
ATOM 619 C C . GLU A 1 76 ? -0.4 -10.852 -17.594 1 97.75 76 GLU A C 1
ATOM 621 O O . GLU A 1 76 ? -0.963 -10.391 -16.594 1 97.75 76 GLU A O 1
ATOM 626 N N . THR A 1 77 ? -0.284 -12.156 -17.812 1 97.06 77 THR A N 1
ATOM 627 C CA . THR A 1 77 ? -0.869 -13.109 -16.875 1 97.06 77 THR A CA 1
ATOM 628 C C . THR A 1 77 ? -0.01 -13.227 -15.625 1 97.06 77 THR A C 1
ATOM 630 O O . THR A 1 77 ? -0.5 -13.625 -14.562 1 97.06 77 THR A O 1
ATOM 633 N N . ILE A 1 78 ? 1.26 -12.867 -15.695 1 96.25 78 ILE A N 1
ATOM 634 C CA . ILE A 1 78 ? 2.111 -12.852 -14.516 1 96.25 78 ILE A CA 1
ATOM 635 C C . ILE A 1 78 ? 1.584 -11.82 -13.516 1 96.25 78 ILE A C 1
ATOM 637 O O . ILE A 1 78 ? 1.633 -12.047 -12.305 1 96.25 78 ILE A O 1
ATOM 641 N N . VAL A 1 79 ? 1.097 -10.75 -14.094 1 96.75 79 VAL A N 1
ATOM 642 C CA . VAL A 1 79 ? 0.509 -9.727 -13.234 1 9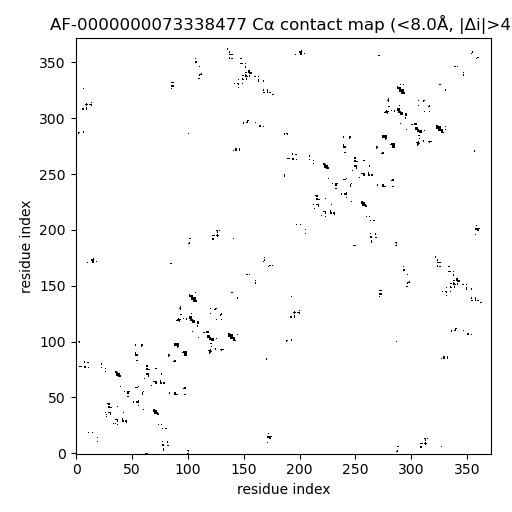6.75 79 VAL A CA 1
ATOM 643 C C . VAL A 1 79 ? -0.714 -10.297 -12.516 1 96.75 79 VAL A C 1
ATOM 645 O O . VAL A 1 79 ? -0.894 -10.078 -11.312 1 96.75 79 VAL A O 1
ATOM 648 N N . LEU A 1 80 ? -1.523 -11.016 -13.258 1 94.5 80 LEU A N 1
ATOM 649 C CA . LEU A 1 80 ? -2.664 -11.688 -12.648 1 94.5 80 LEU A CA 1
ATOM 650 C C . LEU A 1 80 ? -2.207 -12.648 -11.562 1 94.5 80 LEU A C 1
ATOM 652 O O . LEU A 1 80 ? -2.783 -12.68 -10.469 1 94.5 80 LEU A O 1
ATOM 656 N N . TYR A 1 81 ? -1.229 -13.43 -11.859 1 93.25 81 TYR A N 1
ATOM 657 C CA . TYR A 1 81 ? -0.694 -14.391 -10.906 1 93.25 81 TYR A CA 1
ATOM 658 C C . TYR A 1 81 ? -0.221 -13.703 -9.633 1 93.25 81 TYR A C 1
ATOM 660 O O . TYR A 1 81 ? -0.517 -14.156 -8.523 1 93.25 81 TYR A O 1
ATOM 668 N N . TYR A 1 82 ? 0.499 -12.617 -9.781 1 94.31 82 TYR A N 1
ATOM 669 C CA . TYR A 1 82 ? 0.978 -11.812 -8.664 1 94.31 82 TYR A CA 1
ATOM 670 C C . TYR A 1 82 ? -0.186 -11.297 -7.828 1 94.31 82 TYR A C 1
ATOM 672 O O . TYR A 1 82 ? -0.156 -11.367 -6.598 1 94.31 82 TYR A O 1
ATOM 680 N N . ILE A 1 83 ? -1.194 -10.773 -8.5 1 93.5 83 ILE A N 1
ATOM 681 C CA . ILE A 1 83 ? -2.361 -10.227 -7.816 1 93.5 83 ILE A CA 1
ATOM 682 C C . ILE A 1 83 ? -3.047 -11.328 -7.008 1 93.5 83 ILE A C 1
ATOM 684 O O . ILE A 1 83 ? -3.422 -11.117 -5.852 1 93.5 83 ILE A O 1
ATOM 688 N N . MET A 1 84 ? -3.154 -12.469 -7.551 1 89.81 84 MET A N 1
ATOM 689 C CA . MET A 1 84 ? -3.799 -13.594 -6.887 1 89.81 84 MET A CA 1
ATOM 690 C C . MET A 1 84 ? -3.006 -14.023 -5.656 1 89.81 84 MET A C 1
ATOM 692 O O . MET A 1 84 ? -3.586 -14.305 -4.605 1 89.81 84 MET A O 1
ATOM 696 N N . GLN A 1 85 ? -1.744 -14.008 -5.766 1 88.75 85 GLN A N 1
ATOM 697 C CA . GLN A 1 85 ? -0.897 -14.516 -4.691 1 88.75 85 GLN A CA 1
ATOM 698 C C . GLN A 1 85 ? -0.75 -13.477 -3.578 1 88.75 85 GLN A C 1
ATOM 700 O O . GLN A 1 85 ? -0.663 -13.828 -2.4 1 88.75 85 GLN A O 1
ATOM 705 N N . SER A 1 86 ? -0.695 -12.227 -3.902 1 88.44 86 SER A N 1
ATOM 706 C CA . SER A 1 86 ? -0.441 -11.164 -2.938 1 88.44 86 SER A CA 1
ATOM 707 C C . SER A 1 86 ? -1.684 -10.867 -2.104 1 88.44 86 SER A C 1
ATOM 709 O O . SER A 1 86 ? -1.594 -10.234 -1.049 1 88.44 86 SER A O 1
ATOM 711 N N . GLY A 1 87 ? -2.846 -11.211 -2.588 1 84.06 87 GLY A N 1
ATOM 712 C CA . GLY A 1 87 ? -4.078 -10.906 -1.879 1 84.06 87 GLY A CA 1
ATOM 713 C C . GLY A 1 87 ? -4.512 -9.461 -2.025 1 84.06 87 GLY A C 1
ATOM 714 O O . GLY A 1 87 ? -5.25 -8.938 -1.187 1 84.06 87 GLY A O 1
ATOM 715 N N . ARG A 1 88 ? -4.066 -8.836 -3.02 1 87.31 88 ARG A N 1
ATOM 716 C CA . ARG A 1 88 ? -4.375 -7.422 -3.191 1 87.31 88 ARG A CA 1
ATOM 717 C C . ARG A 1 88 ? -5.594 -7.23 -4.086 1 87.31 88 ARG A C 1
ATOM 719 O O . ARG A 1 88 ? -5.918 -6.105 -4.473 1 87.31 88 ARG A O 1
ATOM 726 N N . ALA A 1 89 ? -6.223 -8.32 -4.449 1 90 89 ALA A N 1
ATOM 727 C CA . ALA A 1 89 ? -7.406 -8.211 -5.301 1 90 89 ALA A CA 1
ATOM 728 C C . ALA A 1 89 ? -8.57 -7.574 -4.543 1 90 89 ALA A C 1
ATOM 730 O O . ALA A 1 89 ? -9.328 -8.273 -3.863 1 90 89 ALA A O 1
ATOM 731 N N . LEU A 1 90 ? -8.695 -6.273 -4.652 1 91.62 90 LEU A N 1
ATOM 732 C CA . LEU A 1 90 ? -9.75 -5.516 -3.998 1 91.62 90 LEU A CA 1
ATOM 733 C C . LEU A 1 90 ? -10.5 -4.648 -5.004 1 91.62 90 LEU A C 1
ATOM 735 O O . LEU A 1 90 ? -9.922 -4.203 -6 1 91.62 90 LEU A O 1
ATOM 739 N N . ILE A 1 91 ? -11.719 -4.473 -4.703 1 92.38 91 ILE A N 1
ATOM 740 C CA . ILE A 1 91 ? -12.57 -3.627 -5.531 1 92.38 91 ILE A CA 1
ATOM 741 C C . ILE A 1 91 ? -13.133 -2.482 -4.691 1 92.38 91 ILE A C 1
ATOM 743 O O . ILE A 1 91 ? -13.469 -2.672 -3.523 1 92.38 91 ILE A O 1
ATOM 747 N N . CYS A 1 92 ? -13.148 -1.327 -5.32 1 95.31 92 CYS A N 1
ATOM 748 C CA . CYS A 1 92 ? -13.82 -0.216 -4.652 1 95.31 92 CYS A CA 1
ATOM 749 C C . CYS A 1 92 ? -15.281 -0.544 -4.379 1 95.31 92 CYS A C 1
ATOM 751 O O . CYS A 1 92 ? -16.047 -0.839 -5.305 1 95.31 92 CYS A O 1
ATOM 753 N N . GLN A 1 93 ? -15.742 -0.405 -3.178 1 94.56 93 GLN A N 1
ATOM 754 C CA . GLN A 1 93 ? -17.094 -0.83 -2.801 1 94.56 93 GLN A CA 1
ATOM 755 C C . GLN A 1 93 ? -18.125 0.25 -3.123 1 94.56 93 GLN A C 1
ATOM 757 O O . GLN A 1 93 ? -19.312 0.051 -2.92 1 94.56 93 GLN A O 1
ATOM 762 N N . SER A 1 94 ? -17.703 1.339 -3.646 1 96 94 SER A N 1
ATOM 763 C CA . SER A 1 94 ? -18.609 2.391 -4.098 1 96 94 SER A CA 1
ATOM 764 C C . SER A 1 94 ? -18.766 2.381 -5.613 1 96 94 SER A C 1
ATOM 766 O O . SER A 1 94 ? -19.875 2.285 -6.133 1 96 94 SER A O 1
ATOM 768 N N . CYS A 1 95 ? -17.734 2.328 -6.414 1 94.62 95 CYS A N 1
ATOM 769 C CA . CYS A 1 95 ? -17.828 2.48 -7.863 1 94.62 95 CYS A CA 1
ATOM 770 C C . CYS A 1 95 ? -17.438 1.19 -8.57 1 94.62 95 CYS A C 1
ATOM 772 O O . CYS A 1 95 ? -17.422 1.134 -9.805 1 94.62 95 CYS A O 1
ATOM 774 N N . ASN A 1 96 ? -16.953 0.173 -7.898 1 91.75 96 ASN A N 1
ATOM 775 C CA . ASN A 1 96 ? -16.688 -1.177 -8.391 1 91.75 96 ASN A CA 1
ATOM 776 C C . ASN A 1 96 ? -15.445 -1.226 -9.273 1 91.75 96 ASN A C 1
ATOM 778 O O . ASN A 1 96 ? -15.32 -2.111 -10.125 1 91.75 96 ASN A O 1
ATOM 782 N N . THR A 1 97 ? -14.562 -0.3 -9.07 1 90.94 97 THR A N 1
ATOM 783 C CA . THR A 1 97 ? -13.312 -0.318 -9.82 1 90.94 97 THR A CA 1
ATOM 784 C C . THR A 1 97 ? -12.234 -1.069 -9.055 1 90.94 97 THR A C 1
ATOM 786 O O . THR A 1 97 ? -12.18 -1.006 -7.824 1 90.94 97 THR A O 1
ATOM 789 N N . PHE A 1 98 ? -11.336 -1.737 -9.828 1 92.19 98 PHE A N 1
ATOM 790 C CA . PHE A 1 98 ? -10.203 -2.434 -9.234 1 92.19 98 PHE A CA 1
ATOM 791 C C . PHE A 1 98 ? -9.273 -1.454 -8.523 1 92.19 98 PHE A C 1
ATOM 793 O O . PHE A 1 98 ? -8.906 -0.423 -9.086 1 92.19 98 PHE A O 1
ATOM 800 N N . LEU A 1 99 ? -8.891 -1.775 -7.254 1 94 99 LEU A N 1
ATOM 801 C CA . LEU A 1 99 ? -7.992 -0.928 -6.477 1 94 99 LEU A CA 1
ATOM 802 C C . LEU A 1 99 ? -6.535 -1.293 -6.734 1 94 99 LEU A C 1
ATOM 804 O O . LEU A 1 99 ? -5.973 -2.146 -6.043 1 94 99 LEU A O 1
ATOM 808 N N . ALA A 1 100 ? -5.941 -0.58 -7.676 1 91.5 100 ALA A N 1
ATOM 809 C CA . ALA A 1 100 ? -4.609 -0.947 -8.148 1 91.5 100 ALA A CA 1
ATOM 810 C C . ALA A 1 100 ? -3.525 -0.242 -7.344 1 91.5 100 ALA A C 1
ATOM 812 O O . ALA A 1 100 ? -2.367 -0.664 -7.344 1 91.5 100 ALA A O 1
ATOM 813 N N . ASP A 1 101 ? -3.883 0.852 -6.688 1 92.5 101 ASP A N 1
ATOM 814 C CA . ASP A 1 101 ? -2.906 1.702 -6.016 1 92.5 101 ASP A CA 1
ATOM 815 C C . ASP A 1 101 ? -3.359 2.043 -4.598 1 92.5 101 ASP A C 1
ATOM 817 O O . ASP A 1 101 ? -3.881 1.185 -3.883 1 92.5 101 ASP A O 1
ATOM 821 N N . VAL A 1 102 ? -3.084 3.238 -4.176 1 95.62 102 VAL A N 1
ATOM 822 C CA . VAL A 1 102 ? -3.52 3.678 -2.855 1 95.62 102 VAL A CA 1
ATOM 823 C C . VAL A 1 102 ? -5.043 3.639 -2.771 1 95.62 102 VAL A C 1
ATOM 825 O O . VAL A 1 102 ? -5.734 4.012 -3.725 1 95.62 102 VAL A O 1
ATOM 828 N N . TYR A 1 103 ? -5.5 3.119 -1.72 1 96.56 103 TYR A N 1
ATOM 829 C CA . TYR A 1 103 ? -6.93 3.082 -1.434 1 96.56 103 TYR A CA 1
ATOM 830 C C . TYR A 1 103 ? -7.203 3.406 0.031 1 96.56 103 TYR A C 1
ATOM 832 O O . TYR A 1 103 ? -6.277 3.473 0.841 1 96.56 103 TYR A O 1
ATOM 840 N N . PHE A 1 104 ? -8.445 3.68 0.336 1 97.31 104 PHE A N 1
ATOM 841 C CA . PHE A 1 104 ? -8.859 3.967 1.704 1 97.31 104 PHE A CA 1
ATOM 842 C C . PHE A 1 104 ? -9.727 2.844 2.256 1 97.31 104 PHE A C 1
ATOM 844 O O . PHE A 1 104 ? -10.539 2.268 1.53 1 97.31 104 PHE A O 1
ATOM 851 N N . SER A 1 105 ? -9.539 2.514 3.508 1 96.62 105 SER A N 1
ATOM 852 C CA . SER A 1 105 ? -10.273 1.459 4.199 1 96.62 105 SER A CA 1
ATOM 853 C C . SER A 1 105 ? -10.844 1.96 5.52 1 96.62 105 SER A C 1
ATOM 855 O O . SER A 1 105 ? -10.266 2.834 6.164 1 96.62 105 SER A O 1
ATOM 857 N N . CYS A 1 106 ? -12.016 1.442 5.875 1 95.81 106 CYS A N 1
ATOM 858 C CA . CYS A 1 106 ? -12.523 1.718 7.211 1 95.81 106 CYS A CA 1
ATOM 859 C C . CYS A 1 106 ? -11.703 0.995 8.273 1 95.81 106 CYS A C 1
ATOM 861 O O . CYS A 1 106 ? -11.75 -0.233 8.367 1 95.81 106 CYS A O 1
ATOM 863 N N . SER A 1 107 ? -11.039 1.753 9.086 1 94.31 107 SER A N 1
ATOM 864 C CA . SER A 1 107 ? -10.148 1.175 10.086 1 94.31 107 SER A CA 1
ATOM 865 C C . SER A 1 107 ? -10.93 0.45 11.172 1 94.31 107 SER A C 1
ATOM 867 O O . SER A 1 107 ? -10.453 -0.538 11.734 1 94.31 107 SER A O 1
ATOM 869 N N . GLN A 1 108 ? -12.133 0.877 11.469 1 92.06 108 GLN A N 1
ATOM 870 C CA . GLN A 1 108 ? -12.961 0.21 12.469 1 92.06 108 GLN A CA 1
ATOM 871 C C . GLN A 1 108 ? -13.305 -1.212 12.031 1 92.06 108 GLN A C 1
ATOM 873 O O . GLN A 1 108 ? -13.25 -2.143 12.836 1 92.06 108 GLN A O 1
ATOM 878 N N . CYS A 1 109 ? -13.672 -1.32 10.82 1 93.12 109 CYS A N 1
ATOM 879 C CA . CYS A 1 109 ? -13.984 -2.639 10.281 1 93.12 109 CYS A CA 1
ATOM 880 C C . CYS A 1 109 ? -12.727 -3.48 10.133 1 93.12 109 CYS A C 1
ATOM 882 O O . CYS A 1 109 ? -12.75 -4.691 10.359 1 93.12 109 CYS A O 1
ATOM 884 N N . PHE A 1 110 ? -11.633 -2.885 9.797 1 94.5 110 PHE A N 1
ATOM 885 C CA . PHE A 1 110 ? -10.383 -3.58 9.516 1 94.5 110 PHE A CA 1
ATOM 886 C C . PHE A 1 110 ? -9.844 -4.242 10.773 1 94.5 110 PHE A C 1
ATOM 888 O O . PHE A 1 110 ? -9.32 -5.359 10.727 1 94.5 110 PHE A O 1
ATOM 895 N N . PHE A 1 111 ? -9.883 -3.602 11.898 1 91.81 111 PHE A N 1
ATOM 896 C CA . PHE A 1 111 ? -9.266 -4.098 13.125 1 91.81 111 PHE A CA 1
ATOM 897 C C . PHE A 1 111 ? -10.297 -4.816 13.992 1 91.81 111 PHE A C 1
ATOM 899 O O . PHE A 1 111 ? -10 -5.199 15.125 1 91.81 111 PHE A O 1
ATOM 906 N N . LYS A 1 112 ? -11.508 -4.984 13.414 1 85.19 112 LYS A N 1
AT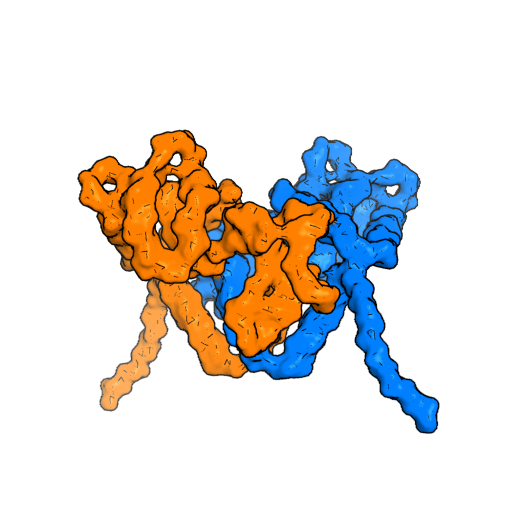OM 907 C CA . LYS A 1 112 ? -12.547 -5.707 14.148 1 85.19 112 LYS A CA 1
ATOM 908 C C . LYS A 1 112 ? -12.398 -7.215 13.969 1 85.19 112 LYS A C 1
ATOM 910 O O . LYS A 1 112 ? -12.188 -7.695 12.852 1 85.19 112 LYS A O 1
ATOM 915 N N . ASP A 1 113 ? -12.344 -7.961 14.977 1 66.31 113 ASP A N 1
ATOM 916 C CA . ASP A 1 113 ? -12.133 -9.406 14.984 1 66.31 113 ASP A CA 1
ATOM 917 C C . ASP A 1 113 ? -13.312 -10.141 14.344 1 66.31 113 ASP A C 1
ATOM 919 O O . ASP A 1 113 ? -13.117 -11.141 13.648 1 66.31 113 ASP A O 1
ATOM 923 N N . ASP A 1 114 ? -14.523 -9.719 14.578 1 63.19 114 ASP A N 1
ATOM 924 C CA . ASP A 1 114 ? -15.672 -10.57 14.297 1 63.19 114 ASP A CA 1
ATOM 925 C C . ASP A 1 114 ? -16.141 -10.414 12.852 1 63.19 114 ASP A C 1
ATOM 927 O O . ASP A 1 114 ? -17.141 -10.992 12.453 1 63.19 114 ASP A O 1
ATOM 931 N N . SER A 1 115 ? -15.453 -9.547 12.227 1 59.38 115 SER A N 1
ATOM 932 C CA . SER A 1 115 ? -16.031 -9.336 10.898 1 59.38 115 SER A CA 1
ATOM 933 C C . SER A 1 115 ? -15.031 -9.695 9.805 1 59.38 115 SER A C 1
ATOM 935 O O . SER A 1 115 ? -13.852 -9.328 9.875 1 59.38 115 SER A O 1
ATOM 937 N N . ASP A 1 116 ? -15.398 -10.555 8.945 1 63.94 116 ASP A N 1
ATOM 938 C CA . ASP A 1 116 ? -14.586 -10.898 7.777 1 63.94 116 ASP A CA 1
ATOM 939 C C . ASP A 1 116 ? -14.609 -9.773 6.75 1 63.94 116 ASP A C 1
ATOM 941 O O . ASP A 1 116 ? -13.852 -9.797 5.777 1 63.94 116 ASP A O 1
ATOM 945 N N . SER A 1 117 ? -15.406 -8.773 7.168 1 81.12 117 SER A N 1
ATOM 946 C CA . SER A 1 117 ? -15.594 -7.91 6.008 1 81.12 117 SER A CA 1
ATOM 947 C C . SER A 1 117 ? -14.914 -6.562 6.211 1 81.12 117 SER A C 1
ATOM 949 O O . SER A 1 117 ? -14.977 -5.984 7.297 1 81.12 117 SER A O 1
ATOM 951 N N . THR A 1 118 ? -14.117 -6.188 5.434 1 91.31 118 THR A N 1
ATOM 952 C CA . THR A 1 118 ? -13.508 -4.867 5.34 1 91.31 118 THR A CA 1
ATOM 953 C C . THR A 1 118 ? -14.211 -4.023 4.277 1 91.31 118 THR A C 1
ATOM 955 O O . THR A 1 118 ? -15.023 -4.539 3.508 1 91.31 118 THR A O 1
ATOM 958 N N . TYR A 1 119 ? -14.047 -2.732 4.324 1 95.25 119 TYR A N 1
ATOM 959 C CA . TYR A 1 119 ? -14.641 -1.788 3.385 1 95.25 119 TYR A CA 1
ATOM 960 C C . TYR A 1 119 ? -13.578 -0.885 2.773 1 95.25 119 TYR A C 1
ATOM 962 O O . TYR A 1 119 ? -13.031 -0.012 3.449 1 95.25 119 TYR A O 1
ATOM 970 N N . GLU A 1 120 ? -13.297 -1.079 1.52 1 96.38 120 GLU A N 1
ATOM 971 C CA . GLU A 1 120 ? -12.273 -0.327 0.803 1 96.38 120 GLU A CA 1
ATOM 972 C C . GLU A 1 120 ? -12.883 0.517 -0.312 1 96.38 120 GLU A C 1
ATOM 974 O O . GLU A 1 120 ? -13.82 0.081 -0.983 1 96.38 120 GLU A O 1
ATOM 979 N N . ILE A 1 121 ? -12.398 1.695 -0.484 1 97.62 121 ILE A N 1
ATOM 980 C CA . ILE A 1 121 ? -12.859 2.562 -1.561 1 97.62 121 ILE A CA 1
ATOM 981 C C . ILE A 1 121 ? -11.672 3.277 -2.199 1 97.62 121 ILE A C 1
ATOM 983 O O . ILE A 1 121 ? -10.625 3.447 -1.565 1 97.62 121 ILE A O 1
ATOM 987 N N . CYS A 1 122 ? -11.844 3.68 -3.475 1 96.62 122 CYS A N 1
ATOM 988 C CA . CYS A 1 122 ? -10.773 4.336 -4.215 1 96.62 122 CYS A CA 1
ATOM 989 C C . CYS A 1 122 ? -10.609 5.785 -3.77 1 96.62 122 CYS A C 1
ATOM 991 O O . CYS A 1 122 ? -11.453 6.312 -3.039 1 96.62 122 CYS A O 1
ATOM 993 N N . CYS A 1 123 ? -9.594 6.406 -4.223 1 96.69 123 CYS A N 1
ATOM 994 C CA . CYS A 1 123 ? -9.273 7.785 -3.861 1 96.69 123 CYS A CA 1
ATOM 995 C C . CYS A 1 123 ? -10.375 8.734 -4.324 1 96.69 123 CYS A C 1
ATOM 997 O O . CYS A 1 123 ? -10.711 9.688 -3.617 1 96.69 123 CYS A O 1
ATOM 999 N N . ASP A 1 124 ? -10.891 8.469 -5.512 1 96.12 124 ASP A N 1
ATOM 1000 C CA . ASP A 1 124 ? -11.914 9.359 -6.059 1 96.12 124 ASP A CA 1
ATOM 1001 C C . ASP A 1 124 ? -13.195 9.297 -5.234 1 96.12 124 ASP A C 1
ATOM 1003 O O . ASP A 1 124 ? -13.805 10.328 -4.941 1 96.12 124 ASP A O 1
ATOM 1007 N N . CYS A 1 125 ? -13.641 8.125 -4.934 1 97.62 125 CYS A N 1
ATOM 1008 C CA . CYS A 1 125 ? -14.844 7.961 -4.133 1 97.62 125 CYS A CA 1
ATOM 1009 C C . CYS A 1 125 ? -14.656 8.531 -2.73 1 97.62 125 CYS A C 1
ATOM 1011 O O . CYS A 1 125 ? -15.57 9.133 -2.172 1 97.62 125 CYS A O 1
ATOM 1013 N N . TYR A 1 126 ? -13.539 8.359 -2.111 1 97.56 126 TYR A N 1
ATOM 1014 C CA . TYR A 1 126 ? -13.258 8.898 -0.789 1 97.56 126 TYR A CA 1
ATOM 1015 C C . TYR A 1 126 ? -13.211 10.422 -0.826 1 97.56 126 TYR A C 1
ATOM 1017 O O . TYR A 1 126 ? -13.906 11.094 -0.055 1 97.56 126 TYR A O 1
ATOM 1025 N N . GLY A 1 127 ? -12.383 10.922 -1.702 1 96.38 127 GLY A N 1
ATOM 1026 C CA . GLY A 1 127 ? -12.242 12.367 -1.81 1 96.38 127 GLY A CA 1
ATOM 1027 C C . GLY A 1 127 ? -13.555 13.07 -2.121 1 96.38 127 GLY A C 1
ATOM 1028 O O . GLY A 1 127 ? -13.828 14.141 -1.58 1 96.38 127 GLY A O 1
ATOM 1029 N N . GLY A 1 128 ? -14.297 12.438 -2.99 1 95.62 128 GLY A N 1
ATOM 1030 C CA . GLY A 1 128 ? -15.562 13.016 -3.408 1 95.62 128 GLY A CA 1
ATOM 1031 C C . GLY A 1 128 ? -16.703 12.703 -2.457 1 95.62 128 GLY A C 1
ATOM 1032 O O . GLY A 1 128 ? -17.828 13.141 -2.676 1 95.62 128 GLY A O 1
ATOM 1033 N N . LYS A 1 129 ? -16.406 11.945 -1.453 1 94.81 129 LYS A N 1
ATOM 1034 C CA . LYS A 1 129 ? -17.406 11.531 -0.473 1 94.81 129 LYS A CA 1
ATOM 1035 C C . LYS A 1 129 ? -18.578 10.812 -1.147 1 94.81 129 LYS A C 1
ATOM 1037 O O . LYS A 1 129 ? -19.734 11.078 -0.839 1 94.81 129 LYS A O 1
ATOM 1042 N N . ARG A 1 130 ? -18.281 10.047 -2.156 1 95.81 130 ARG A N 1
ATOM 1043 C CA . ARG A 1 130 ? -19.25 9.266 -2.908 1 95.81 130 ARG A CA 1
ATOM 1044 C C . ARG A 1 130 ? -19.312 7.828 -2.406 1 95.81 130 ARG A C 1
ATOM 1046 O O . ARG A 1 130 ? -19 6.895 -3.15 1 95.81 130 ARG A O 1
ATOM 1053 N N . PHE A 1 131 ? -19.688 7.641 -1.243 1 96.69 131 PHE A N 1
ATOM 1054 C CA . PHE A 1 131 ? -19.828 6.324 -0.633 1 96.69 131 PHE A CA 1
ATOM 1055 C C . PHE A 1 131 ? -20.781 6.379 0.554 1 96.69 131 PHE A C 1
ATOM 1057 O O . PHE A 1 131 ? -21.062 7.457 1.075 1 96.69 131 PHE A O 1
ATOM 1064 N N . THR A 1 132 ? -21.375 5.258 0.878 1 96.44 132 THR A N 1
ATOM 1065 C CA . THR A 1 132 ? -22.219 5.105 2.055 1 96.44 132 THR A CA 1
ATOM 1066 C C . THR A 1 132 ? -21.703 3.986 2.953 1 96.44 132 THR A C 1
ATOM 1068 O O . THR A 1 132 ? -21.531 2.852 2.504 1 96.44 132 THR A O 1
ATOM 1071 N N . HIS A 1 133 ? -21.406 4.371 4.141 1 94.44 133 HIS A N 1
ATOM 1072 C CA . HIS A 1 133 ? -20.938 3.439 5.16 1 94.44 133 HIS A CA 1
ATOM 1073 C C . HIS A 1 133 ? -21.391 3.861 6.551 1 94.44 133 HIS A C 1
ATOM 1075 O O . HIS A 1 133 ? -22.094 4.871 6.695 1 94.44 133 HIS A O 1
ATOM 1081 N N . HIS A 1 134 ? -21.234 3.031 7.551 1 93.69 134 HIS A N 1
ATOM 1082 C CA . HIS A 1 134 ? -21.75 3.357 8.875 1 93.69 134 HIS A CA 1
ATOM 1083 C C . HIS A 1 134 ? -21.188 4.688 9.375 1 93.69 134 HIS A C 1
ATOM 1085 O O . HIS A 1 134 ? -20.078 5.066 9.016 1 93.69 134 HIS A O 1
ATOM 1091 N N . ALA A 1 135 ? -21.844 5.391 10.203 1 90.94 135 ALA A N 1
ATOM 1092 C CA . ALA A 1 135 ? -21.625 6.793 10.555 1 90.94 135 ALA A CA 1
ATOM 1093 C C . ALA A 1 135 ? -20.328 6.977 11.328 1 90.94 135 ALA A C 1
ATOM 1095 O O . ALA A 1 135 ? -19.688 8.031 11.242 1 90.94 135 ALA A O 1
ATOM 1096 N N . ASP A 1 136 ? -19.875 6.008 12.078 1 90.44 136 ASP A N 1
ATOM 1097 C CA . ASP A 1 136 ? -18.688 6.16 12.922 1 90.44 136 ASP A CA 1
ATOM 1098 C C . ASP A 1 136 ? -17.453 5.621 12.211 1 90.44 136 ASP A C 1
ATOM 1100 O O . ASP A 1 136 ? -16.422 5.363 12.852 1 90.44 136 ASP A O 1
ATOM 1104 N N . ALA A 1 137 ? -17.531 5.551 10.891 1 92.56 137 ALA A N 1
ATOM 1105 C CA . ALA A 1 137 ? -16.422 4.996 10.125 1 92.56 137 ALA A CA 1
ATOM 1106 C C . ALA A 1 137 ? -15.211 5.934 10.148 1 92.56 137 ALA A C 1
ATOM 1108 O O . ALA A 1 137 ? -15.359 7.152 10.07 1 92.56 137 ALA A O 1
ATOM 1109 N N . ILE A 1 138 ? -14.07 5.359 10.359 1 92.75 138 ILE A N 1
ATOM 1110 C CA . ILE A 1 138 ? -12.797 6.066 10.289 1 92.75 138 ILE A CA 1
ATOM 1111 C C . ILE A 1 138 ? -11.953 5.496 9.141 1 92.75 138 ILE A C 1
ATOM 1113 O O . ILE A 1 138 ? -11.469 4.367 9.227 1 92.75 138 ILE A O 1
ATOM 1117 N N . PHE A 1 139 ? -11.758 6.402 8.133 1 95.31 139 PHE A N 1
ATOM 1118 C CA . PHE A 1 139 ? -11.047 5.91 6.961 1 95.31 139 PHE A CA 1
ATOM 1119 C C . PHE A 1 139 ? -9.586 6.344 6.992 1 95.31 139 PHE A C 1
ATOM 1121 O O . PHE A 1 139 ? -9.281 7.469 7.391 1 95.31 139 PHE A O 1
ATOM 1128 N N . CYS A 1 140 ? -8.75 5.438 6.617 1 95.06 140 CYS A N 1
ATOM 1129 C CA . CYS A 1 140 ? -7.363 5.793 6.332 1 95.06 140 CYS A CA 1
ATOM 1130 C C . CYS A 1 140 ? -6.824 4.984 5.156 1 95.06 140 CYS A C 1
ATOM 1132 O O . CYS A 1 140 ? -7.449 4.016 4.727 1 95.06 140 CYS A O 1
ATOM 1134 N N . ASP A 1 141 ? -5.773 5.457 4.598 1 96 141 ASP A N 1
ATOM 1135 C CA . ASP A 1 141 ? -5.211 4.793 3.422 1 96 141 ASP A CA 1
ATOM 1136 C C . ASP A 1 141 ? -4.453 3.529 3.814 1 96 141 ASP A C 1
ATOM 1138 O O . ASP A 1 141 ? -4.164 3.312 4.992 1 96 141 ASP A O 1
ATOM 1142 N N . ASN A 1 142 ? -4.168 2.703 2.799 1 96.12 142 ASN A N 1
ATOM 1143 C CA . ASN A 1 142 ? -3.574 1.396 3.057 1 96.12 142 ASN A CA 1
ATOM 1144 C C . ASN A 1 142 ? -2.131 1.522 3.539 1 96.12 142 ASN A C 1
ATOM 1146 O O . ASN A 1 142 ? -1.575 0.576 4.098 1 96.12 142 ASN A O 1
ATOM 1150 N N . TYR A 1 143 ? -1.491 2.641 3.334 1 94.62 143 TYR A N 1
ATOM 1151 C CA . TYR A 1 143 ? -0.15 2.826 3.877 1 94.62 143 TYR A CA 1
ATOM 1152 C C . TYR A 1 143 ? -0.204 3.137 5.367 1 94.62 143 TYR A C 1
ATOM 1154 O O . TYR A 1 143 ? 0.553 2.566 6.156 1 94.62 143 TYR A O 1
ATOM 1162 N N . THR A 1 144 ? -1.076 4.02 5.742 1 93.88 144 THR A N 1
ATOM 1163 C CA . THR A 1 144 ? -1.312 4.297 7.156 1 93.88 144 THR A CA 1
ATOM 1164 C C . THR A 1 144 ? -1.75 3.033 7.891 1 93.88 144 THR A C 1
ATOM 1166 O O . THR A 1 144 ? -1.272 2.748 8.992 1 93.88 144 THR A O 1
ATOM 1169 N N . LEU A 1 145 ? -2.65 2.34 7.266 1 95.44 145 LEU A N 1
ATOM 1170 C CA . LEU A 1 145 ? -3.152 1.097 7.836 1 95.44 145 LEU A CA 1
ATOM 1171 C C . LEU A 1 145 ? -2.012 0.121 8.102 1 95.44 145 LEU A C 1
ATOM 1173 O O . LEU A 1 145 ? -1.955 -0.5 9.172 1 95.44 145 LEU A O 1
ATOM 1177 N N . LEU A 1 146 ? -1.123 -0.033 7.164 1 95.19 146 LEU A N 1
ATOM 1178 C CA . LEU A 1 146 ? 0.003 -0.95 7.305 1 95.19 146 LEU A CA 1
ATOM 1179 C C . LEU A 1 146 ? 0.928 -0.508 8.43 1 95.19 146 LEU A C 1
ATOM 1181 O O . LEU A 1 146 ? 1.321 -1.32 9.273 1 95.19 146 LEU A O 1
ATOM 1185 N N . SER A 1 147 ? 1.266 0.727 8.453 1 90.56 147 SER A N 1
ATOM 1186 C CA . SER A 1 147 ? 2.141 1.258 9.492 1 90.56 147 SER A CA 1
ATOM 1187 C C . SER A 1 147 ? 1.556 1.021 10.883 1 90.56 147 SER A C 1
ATOM 1189 O O . SER A 1 147 ? 2.264 0.591 11.797 1 90.56 147 SER A O 1
ATOM 1191 N N . GLN A 1 148 ? 0.279 1.232 10.992 1 91.12 148 GLN A N 1
ATOM 1192 C CA . GLN A 1 148 ? -0.377 1.084 12.289 1 91.12 148 GLN A CA 1
ATOM 1193 C C . GLN A 1 148 ? -0.591 -0.388 12.625 1 91.12 148 GLN A C 1
ATOM 1195 O O . GLN A 1 148 ? -0.575 -0.768 13.797 1 91.12 148 GLN A O 1
ATOM 1200 N N . SER A 1 149 ? -0.828 -1.211 11.688 1 92.94 149 SER A N 1
ATOM 1201 C CA . SER A 1 149 ? -1.055 -2.637 11.891 1 92.94 149 SER A CA 1
ATOM 1202 C C . SER A 1 149 ? 0.195 -3.32 12.438 1 92.94 149 SER A C 1
ATOM 1204 O O . SER A 1 149 ? 0.102 -4.336 13.133 1 92.94 149 SER A O 1
ATOM 1206 N N . ARG A 1 150 ? 1.354 -2.748 12.047 1 92.38 150 ARG A N 1
ATOM 1207 C CA . ARG A 1 150 ? 2.582 -3.383 12.516 1 92.38 150 ARG A CA 1
ATOM 1208 C C . ARG A 1 150 ? 2.631 -3.418 14.039 1 92.38 150 ARG A C 1
ATOM 1210 O O . ARG A 1 150 ? 3.002 -4.434 14.625 1 92.38 150 ARG A O 1
ATOM 1217 N N . SER A 1 151 ? 2.246 -2.318 14.672 1 91.31 151 SER A N 1
ATOM 1218 C CA . SER A 1 151 ? 2.293 -2.244 16.125 1 91.31 151 SER A CA 1
ATOM 1219 C C . SER A 1 151 ? 1.39 -3.295 16.766 1 91.31 151 SER A C 1
ATOM 1221 O O . SER A 1 151 ? 1.655 -3.758 17.875 1 91.31 151 SER A O 1
ATOM 1223 N N . LEU A 1 152 ? 0.352 -3.68 16.094 1 93 152 LEU A N 1
ATOM 1224 C CA . LEU A 1 152 ? -0.559 -4.711 16.578 1 93 152 LEU A CA 1
ATOM 1225 C C . LEU A 1 152 ? -0.016 -6.102 16.266 1 93 152 LEU A C 1
ATOM 1227 O O . LEU A 1 152 ? -0.093 -7.004 17.109 1 93 152 LEU A O 1
ATOM 1231 N N . ALA A 1 153 ? 0.51 -6.191 15.094 1 93.25 153 ALA A N 1
ATOM 1232 C CA . ALA A 1 153 ? 1 -7.492 14.641 1 93.25 153 ALA A CA 1
ATOM 1233 C C . ALA A 1 153 ? 2.076 -8.031 15.578 1 93.25 153 ALA A C 1
ATOM 1235 O O . ALA A 1 153 ? 2.098 -9.227 15.883 1 93.25 153 ALA A O 1
ATOM 1236 N N . VAL A 1 154 ? 2.922 -7.141 16.047 1 92.81 154 VAL A N 1
ATOM 1237 C CA . VAL A 1 154 ? 4.043 -7.586 16.859 1 92.81 154 VAL A CA 1
ATOM 1238 C C . VAL A 1 154 ? 3.547 -7.961 18.266 1 92.81 154 VAL A C 1
ATOM 1240 O O . VAL A 1 154 ? 4.262 -8.609 19.031 1 92.81 154 VAL A O 1
ATOM 1243 N N . LYS A 1 155 ? 2.35 -7.578 18.609 1 92.19 155 LYS A N 1
ATOM 1244 C CA . LYS A 1 155 ? 1.77 -7.895 19.922 1 92.19 155 LYS A CA 1
ATOM 1245 C C . LYS A 1 155 ? 0.902 -9.148 19.844 1 92.19 155 LYS A C 1
ATOM 1247 O O . LYS A 1 155 ? 0.396 -9.617 20.859 1 92.19 155 LYS A O 1
ATOM 1252 N N . ALA A 1 156 ? 0.707 -9.68 18.688 1 92.88 156 ALA A N 1
ATOM 1253 C CA . ALA A 1 156 ? -0.042 -10.922 18.516 1 92.88 156 ALA A CA 1
ATOM 1254 C C . ALA A 1 156 ? 0.727 -12.102 19.094 1 92.88 156 ALA A C 1
ATOM 1256 O O . ALA A 1 156 ? 1.953 -12.055 19.219 1 92.88 156 ALA A O 1
ATOM 1257 N N . PRO A 1 157 ? 0.042 -13.188 19.484 1 93.5 157 PRO A N 1
ATOM 1258 C CA . PRO A 1 157 ? 0.726 -14.383 19.984 1 93.5 157 PRO A CA 1
ATOM 1259 C C . PRO A 1 157 ? 1.777 -14.914 19.016 1 93.5 157 PRO A C 1
ATOM 1261 O O . PRO A 1 157 ? 1.573 -14.883 17.797 1 93.5 157 PRO A O 1
ATOM 1264 N N . VAL A 1 158 ? 2.85 -15.398 19.562 1 93.25 158 VAL A N 1
ATOM 1265 C CA . VAL A 1 158 ? 4.02 -15.836 18.797 1 93.25 158 VAL A CA 1
ATOM 1266 C C . VAL A 1 158 ? 3.607 -16.891 17.766 1 93.25 158 VAL A C 1
ATOM 1268 O O . VAL A 1 158 ? 4.09 -16.875 16.641 1 93.25 158 VAL A O 1
ATOM 1271 N N . GLN A 1 159 ? 2.719 -17.781 18.188 1 95.38 159 GLN A N 1
ATOM 1272 C CA . GLN A 1 159 ? 2.312 -18.844 17.266 1 95.38 159 GLN A CA 1
ATOM 1273 C C . GLN A 1 159 ? 1.616 -18.266 16.031 1 95.38 159 GLN A C 1
ATOM 1275 O O . GLN A 1 159 ? 1.811 -18.75 14.914 1 95.38 159 GLN A O 1
ATOM 1280 N N . ASN A 1 160 ? 0.779 -17.219 16.234 1 94.75 160 ASN A N 1
ATOM 1281 C CA . ASN A 1 160 ? 0.114 -16.578 15.102 1 94.75 160 ASN A CA 1
ATOM 1282 C C . ASN A 1 160 ? 1.117 -15.906 14.172 1 94.75 160 ASN A C 1
ATOM 1284 O O . ASN A 1 160 ? 0.961 -15.945 12.945 1 94.75 160 ASN A O 1
ATOM 1288 N N . ARG A 1 161 ? 2.088 -15.312 14.719 1 94.19 161 ARG A N 1
ATOM 1289 C CA . ARG A 1 161 ? 3.123 -14.672 13.914 1 94.19 161 ARG A CA 1
ATOM 1290 C C . ARG A 1 161 ? 3.893 -15.695 13.094 1 94.19 161 ARG A C 1
ATOM 1292 O O . ARG A 1 161 ? 4.199 -15.461 11.922 1 94.19 161 ARG A O 1
ATOM 1299 N N . ARG A 1 162 ? 4.191 -16.844 13.68 1 93.81 162 ARG A N 1
ATOM 1300 C CA . ARG A 1 162 ? 4.859 -17.922 12.961 1 93.81 162 ARG A CA 1
ATOM 1301 C C . ARG A 1 162 ? 4 -18.422 11.805 1 93.81 162 ARG A C 1
ATOM 1303 O O . ARG A 1 162 ? 4.504 -18.672 10.703 1 93.81 162 ARG A O 1
ATOM 1310 N N . ASN A 1 163 ? 2.738 -18.547 12.078 1 94.81 163 ASN A N 1
ATOM 1311 C CA . ASN A 1 163 ? 1.813 -19 11.047 1 94.81 163 ASN A CA 1
ATOM 1312 C C . ASN A 1 163 ? 1.788 -18.031 9.859 1 94.81 163 ASN A C 1
ATOM 1314 O O . ASN A 1 163 ? 1.75 -18.469 8.703 1 94.81 163 ASN A O 1
ATOM 1318 N N . VAL A 1 164 ? 1.753 -16.797 10.148 1 94.56 164 VAL A N 1
ATOM 1319 C CA . VAL A 1 164 ? 1.724 -15.773 9.102 1 94.56 164 VAL A CA 1
ATOM 1320 C C . VAL A 1 164 ? 3.016 -15.836 8.289 1 94.56 164 VAL A C 1
ATOM 1322 O O . VAL A 1 164 ? 2.988 -15.742 7.062 1 94.56 164 VAL A O 1
ATOM 1325 N N . LEU A 1 165 ? 4.152 -15.969 8.938 1 93.69 165 LEU A N 1
ATOM 1326 C CA . LEU A 1 165 ? 5.426 -16.078 8.234 1 93.69 165 LEU A CA 1
ATOM 1327 C C . LEU A 1 165 ? 5.441 -17.297 7.324 1 93.69 165 LEU A C 1
ATOM 1329 O O . LEU A 1 165 ? 5.93 -17.234 6.191 1 93.69 165 LEU A O 1
ATOM 1333 N N . GLU A 1 166 ? 4.914 -18.375 7.777 1 93.31 166 GLU A N 1
ATOM 1334 C CA . GLU A 1 166 ? 4.816 -19.578 6.957 1 93.31 166 GLU A CA 1
ATOM 1335 C C . GLU A 1 166 ? 3.943 -19.344 5.727 1 93.31 166 GLU A C 1
ATOM 1337 O O . GLU A 1 166 ? 4.258 -19.812 4.637 1 93.31 166 GLU A O 1
ATOM 1342 N N . LYS A 1 167 ? 2.881 -18.656 5.922 1 92.38 167 LYS A N 1
ATOM 1343 C CA . LYS A 1 167 ? 2.016 -18.328 4.793 1 92.38 167 LYS A CA 1
ATOM 1344 C C . LYS A 1 167 ? 2.754 -17.484 3.764 1 92.38 167 LYS A C 1
ATOM 1346 O O . LYS A 1 167 ? 2.619 -17.703 2.559 1 92.38 167 LYS A O 1
ATOM 1351 N N . ILE A 1 168 ? 3.488 -16.531 4.254 1 92.69 168 ILE A N 1
ATOM 1352 C CA . ILE A 1 168 ? 4.234 -15.656 3.354 1 92.69 168 ILE A CA 1
ATOM 1353 C C . ILE A 1 168 ? 5.289 -16.469 2.605 1 92.69 168 ILE A C 1
ATOM 1355 O O . ILE A 1 168 ? 5.492 -16.281 1.405 1 92.69 168 ILE A O 1
ATOM 1359 N N . VAL A 1 169 ? 5.918 -17.328 3.289 1 91.19 169 VAL A N 1
ATOM 1360 C CA . VAL A 1 169 ? 6.887 -18.203 2.646 1 91.19 169 VAL A CA 1
ATOM 1361 C C . VAL A 1 169 ? 6.219 -18.984 1.512 1 91.19 169 VAL A C 1
ATOM 1363 O O . VAL A 1 169 ? 6.801 -19.156 0.439 1 91.19 169 VAL A O 1
ATOM 1366 N N . MET A 1 170 ? 5.031 -19.391 1.771 1 88.44 170 MET A N 1
ATOM 1367 C CA . MET A 1 170 ? 4.305 -20.141 0.747 1 88.44 170 MET A CA 1
ATOM 1368 C C . MET A 1 170 ? 3.984 -19.25 -0.449 1 88.44 170 MET A C 1
ATOM 1370 O O . MET A 1 170 ? 3.971 -19.719 -1.59 1 88.44 170 MET A O 1
ATOM 1374 N N . ILE A 1 171 ? 3.721 -18.062 -0.199 1 87.25 171 ILE A N 1
ATOM 1375 C CA . ILE A 1 171 ? 3.387 -17.125 -1.267 1 87.25 171 ILE A CA 1
ATOM 1376 C C . ILE A 1 171 ? 4.633 -16.828 -2.102 1 87.25 171 ILE A C 1
ATOM 1378 O O . ILE A 1 171 ? 4.555 -16.734 -3.33 1 87.25 171 ILE A O 1
ATOM 1382 N N . VAL A 1 172 ? 5.754 -16.656 -1.416 1 84.25 172 VAL A N 1
ATOM 1383 C CA . VAL A 1 172 ? 6.941 -16.203 -2.133 1 84.25 172 VAL A CA 1
ATOM 1384 C C . VAL A 1 172 ? 7.922 -17.359 -2.293 1 84.25 172 VAL A C 1
ATOM 1386 O O . VAL A 1 172 ? 8.875 -17.281 -3.07 1 84.25 172 VAL A O 1
ATOM 1389 N N . GLU A 1 173 ? 7.547 -18.594 -1.859 1 68.75 173 GLU A N 1
ATOM 1390 C CA . GLU A 1 173 ? 8.297 -19.844 -1.783 1 68.75 173 GLU A CA 1
ATOM 1391 C C . GLU A 1 173 ? 9.789 -19.609 -1.99 1 68.75 173 GLU A C 1
ATOM 1393 O O . GLU A 1 173 ? 10.352 -20 -3.016 1 68.75 173 GLU A O 1
ATOM 1398 N N . VAL A 1 174 ? 10.328 -18.594 -1.321 1 53.09 174 VAL A N 1
ATOM 1399 C CA . VAL A 1 174 ? 11.781 -18.625 -1.4 1 53.09 174 VAL A CA 1
ATOM 1400 C C . VAL A 1 174 ? 12.312 -19.844 -0.67 1 53.09 174 VAL A C 1
ATOM 1402 O O . VAL A 1 174 ? 11.75 -20.266 0.344 1 53.09 174 VAL A O 1
ATOM 1405 N N . THR A 1 175 ? 12.539 -20.844 -1.308 1 44.81 175 THR A N 1
ATOM 1406 C CA . THR A 1 175 ? 13.109 -22.062 -0.738 1 44.81 175 THR A CA 1
ATOM 1407 C C . THR A 1 175 ? 13.93 -21.75 0.506 1 44.81 175 THR A C 1
ATOM 1409 O O . THR A 1 175 ? 14.891 -20.969 0.44 1 44.81 175 THR A O 1
ATOM 1412 N N . SER A 1 176 ? 13.289 -21.516 1.585 1 40.44 176 SER A N 1
ATOM 1413 C CA . SER A 1 176 ? 14.133 -21.547 2.775 1 40.44 176 SER A CA 1
ATOM 1414 C C . SER A 1 176 ? 15.25 -22.578 2.627 1 40.44 176 SER A C 1
ATOM 1416 O O . SER A 1 176 ? 15.039 -23.672 2.098 1 40.44 176 SER A O 1
ATOM 1418 N N . VAL A 1 177 ? 16.516 -22.312 2.629 1 37.19 177 VAL A N 1
ATOM 1419 C CA . VAL A 1 177 ? 17.578 -23.203 3.072 1 37.19 177 VAL A CA 1
ATOM 1420 C C . VAL A 1 177 ? 17.094 -24.016 4.277 1 37.19 177 VAL A C 1
ATOM 1422 O O . VAL A 1 177 ? 16.344 -23.516 5.109 1 37.19 177 VAL A O 1
ATOM 1425 N N . ALA A 1 178 ? 17.234 -25.312 4.289 1 34.5 178 ALA A N 1
ATOM 1426 C CA . ALA A 1 178 ? 17.219 -26.344 5.332 1 34.5 178 ALA A CA 1
ATOM 1427 C C . ALA A 1 178 ? 17.625 -25.75 6.684 1 34.5 178 ALA A C 1
ATOM 1429 O O . ALA A 1 178 ? 18.766 -25.328 6.867 1 34.5 178 ALA A O 1
ATOM 1430 N N . PHE A 1 179 ? 16.844 -25.234 7.43 1 32.84 179 PHE A N 1
ATOM 1431 C CA . PHE A 1 179 ? 17.219 -25.375 8.836 1 32.84 179 PHE A CA 1
ATOM 1432 C C . PHE A 1 179 ? 17.547 -26.828 9.156 1 32.84 179 PHE A C 1
ATOM 1434 O O . PHE A 1 179 ? 16.672 -27.688 9.133 1 32.84 179 PHE A O 1
ATOM 1441 N N . ALA A 1 180 ? 18.812 -27.391 8.938 1 30.36 180 ALA A N 1
ATOM 1442 C CA . ALA A 1 180 ? 19.484 -28.562 9.5 1 30.36 180 ALA A CA 1
ATOM 1443 C C . ALA A 1 180 ? 19.094 -28.781 10.961 1 30.36 180 ALA A C 1
ATOM 1445 O O . ALA A 1 180 ? 19.594 -28.094 11.852 1 30.36 180 ALA A O 1
ATOM 1446 N N . LEU A 1 181 ? 17.969 -29.016 11.43 1 30.53 181 LEU A N 1
ATOM 1447 C CA . LEU A 1 181 ? 17.828 -29.859 12.617 1 30.53 181 LEU A CA 1
ATOM 1448 C C . LEU A 1 181 ? 18.609 -31.156 12.453 1 30.53 181 LEU A C 1
ATOM 1450 O O . LEU A 1 181 ? 18.359 -31.938 11.531 1 30.53 181 LEU A O 1
ATOM 1454 N N . GLY A 1 182 ? 19.906 -31.266 12.883 1 29.17 182 GLY A N 1
ATOM 1455 C CA . GLY A 1 182 ? 20.688 -32.344 13.445 1 29.17 182 GLY A CA 1
ATOM 1456 C C . GLY A 1 182 ? 19.891 -33.25 14.375 1 29.17 182 GLY A C 1
ATOM 1457 O O . GLY A 1 182 ? 19.828 -33 15.578 1 29.17 182 GLY A O 1
ATOM 1458 N N . CYS A 1 183 ? 18.656 -33.531 14.32 1 27.7 183 CYS A N 1
ATOM 1459 C CA . CYS A 1 183 ? 18.266 -34.75 15.055 1 27.7 183 CYS A CA 1
ATOM 1460 C C . CYS A 1 183 ? 19.031 -35.969 14.562 1 27.7 183 CYS A C 1
ATOM 1462 O O . CYS A 1 183 ? 18.828 -36.406 13.438 1 27.7 183 CYS A O 1
ATOM 1464 N N . SER A 1 184 ? 20.297 -36.094 14.875 1 25.77 184 SER A N 1
ATOM 1465 C CA . SER A 1 184 ? 20.953 -37.406 15.023 1 25.77 184 SER A CA 1
ATOM 1466 C C . SER A 1 184 ? 20 -38.438 15.648 1 25.77 184 SER A C 1
ATOM 1468 O O . SER A 1 184 ? 19.516 -38.219 16.766 1 25.77 184 SER A O 1
ATOM 1470 N N . ILE A 1 185 ? 19.219 -39 14.898 1 24 185 ILE A N 1
ATOM 1471 C CA . ILE A 1 185 ? 18.812 -40.375 15.211 1 24 185 ILE A CA 1
ATOM 1472 C C . ILE A 1 185 ? 20.016 -41.188 15.688 1 24 185 ILE A C 1
ATOM 1474 O O . ILE A 1 185 ? 20.938 -41.469 14.914 1 24 185 ILE A O 1
ATOM 1478 N N . MET A 1 186 ? 20.625 -40.781 16.969 1 20.19 186 MET A N 1
ATOM 1479 C CA . MET A 1 186 ? 21.031 -41.969 17.703 1 20.19 186 MET A CA 1
ATOM 1480 C C . MET A 1 186 ? 19.812 -42.75 18.219 1 20.19 186 MET A C 1
ATOM 1482 O O . MET A 1 186 ? 18.797 -42.156 18.562 1 20.19 186 MET A O 1
ATOM 1486 N N . MET B 1 1 ? 4.488 8.836 -8.078 1 91.31 1 MET B N 1
ATOM 1487 C CA . MET B 1 1 ? 4.086 9.984 -7.27 1 91.31 1 MET B CA 1
ATOM 1488 C C . MET B 1 1 ? 2.682 10.445 -7.637 1 91.31 1 MET B C 1
ATOM 1490 O O . MET B 1 1 ? 2.018 11.117 -6.848 1 91.31 1 MET B O 1
ATOM 1494 N N . GLU B 1 2 ? 2.213 10.047 -8.758 1 91.31 2 GLU B N 1
ATOM 1495 C CA . GLU B 1 2 ? 0.885 10.492 -9.172 1 91.31 2 GLU B CA 1
ATOM 1496 C C . GLU B 1 2 ? -0.196 9.93 -8.25 1 91.31 2 GLU B C 1
ATOM 1498 O O . GLU B 1 2 ? -1.113 10.648 -7.852 1 91.31 2 GLU B O 1
ATOM 1503 N N . GLU B 1 3 ? -0.034 8.742 -7.93 1 91.06 3 GLU B N 1
ATOM 1504 C CA . GLU B 1 3 ? -1.032 8.125 -7.059 1 91.06 3 GLU B CA 1
ATOM 1505 C C . GLU B 1 3 ? -0.941 8.68 -5.641 1 91.06 3 GLU B C 1
ATOM 1507 O O . GLU B 1 3 ? -1.955 8.805 -4.953 1 91.06 3 GLU B O 1
ATOM 1512 N N . VAL B 1 4 ? 0.229 8.953 -5.203 1 94.5 4 VAL B N 1
ATOM 1513 C CA . VAL B 1 4 ? 0.413 9.578 -3.9 1 94.5 4 VAL B CA 1
ATOM 1514 C C . VAL B 1 4 ? -0.285 10.938 -3.877 1 94.5 4 VAL B C 1
ATOM 1516 O O . VAL B 1 4 ? -0.944 11.289 -2.895 1 94.5 4 VAL B O 1
ATOM 1519 N N . ARG B 1 5 ? -0.101 11.664 -4.945 1 96.44 5 ARG B N 1
ATOM 1520 C CA . ARG B 1 5 ? -0.719 12.984 -5.055 1 96.44 5 ARG B CA 1
ATOM 1521 C C . ARG B 1 5 ? -2.24 12.875 -5.016 1 96.44 5 ARG B C 1
ATOM 1523 O O . ARG B 1 5 ? -2.902 13.656 -4.328 1 96.44 5 ARG B O 1
ATOM 1530 N N . ARG B 1 6 ? -2.754 11.922 -5.754 1 95.12 6 ARG B N 1
ATOM 1531 C CA . ARG B 1 6 ? -4.199 11.703 -5.754 1 95.12 6 ARG B CA 1
ATOM 1532 C C . ARG B 1 6 ? -4.703 11.383 -4.352 1 95.12 6 ARG B C 1
ATOM 1534 O O . ARG B 1 6 ? -5.738 11.891 -3.926 1 95.12 6 ARG B O 1
ATOM 1541 N N . ALA B 1 7 ? -4.023 10.562 -3.707 1 96.31 7 ALA B N 1
ATOM 1542 C CA . ALA B 1 7 ? -4.387 10.188 -2.344 1 96.31 7 ALA B CA 1
ATOM 1543 C C . ALA B 1 7 ? -4.305 11.383 -1.402 1 96.31 7 ALA B C 1
ATOM 1545 O O . ALA B 1 7 ? -5.16 11.562 -0.535 1 96.31 7 ALA B O 1
ATOM 1546 N N . ALA B 1 8 ? -3.26 12.164 -1.58 1 96.44 8 ALA B N 1
ATOM 1547 C CA . ALA B 1 8 ? -3.057 13.328 -0.73 1 96.44 8 ALA B CA 1
ATOM 1548 C C . ALA B 1 8 ? -4.207 14.32 -0.876 1 96.44 8 ALA B C 1
ATOM 1550 O O . ALA B 1 8 ? -4.68 14.883 0.114 1 96.44 8 ALA B O 1
ATOM 1551 N N . VAL B 1 9 ? -4.621 14.508 -2.059 1 96.12 9 VAL B N 1
ATOM 1552 C CA . VAL B 1 9 ? -5.734 15.414 -2.314 1 96.12 9 VAL B CA 1
ATOM 1553 C C . VAL B 1 9 ? -7.004 14.867 -1.656 1 96.12 9 VAL B C 1
ATOM 1555 O O . VAL B 1 9 ? -7.727 15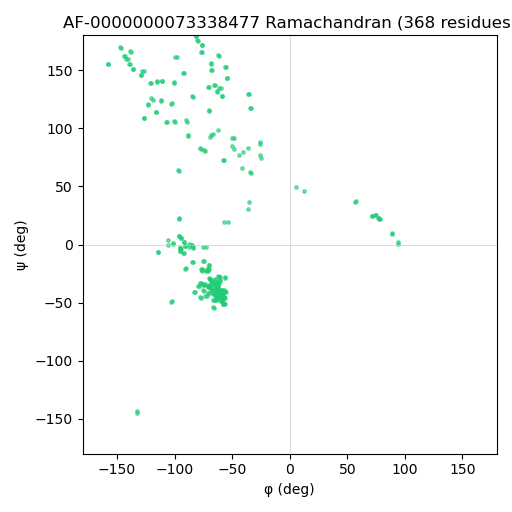.609 -0.988 1 96.12 9 VAL B O 1
ATOM 1558 N N . ALA B 1 10 ? -7.258 13.578 -1.862 1 95.81 10 ALA B N 1
ATOM 1559 C CA . ALA B 1 10 ? -8.422 12.953 -1.248 1 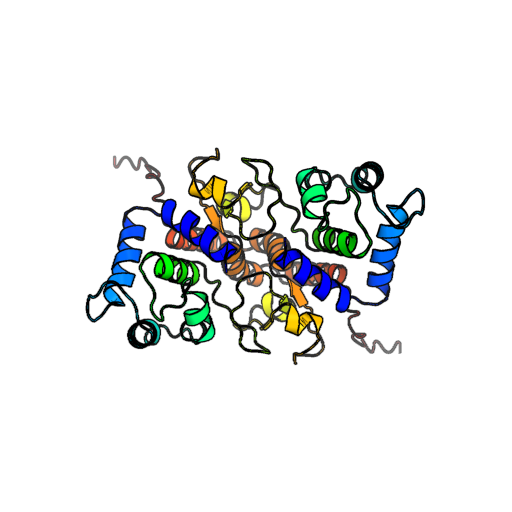95.81 10 ALA B CA 1
ATOM 1560 C C . ALA B 1 10 ? -8.367 13.047 0.273 1 95.81 10 ALA B C 1
ATOM 1562 O O . ALA B 1 10 ? -9.367 13.359 0.922 1 95.81 10 ALA B O 1
ATOM 1563 N N . TYR B 1 11 ? -7.246 12.781 0.814 1 95.06 11 TYR B N 1
ATOM 1564 C CA . TYR B 1 11 ? -7.004 12.883 2.248 1 95.06 11 TYR B CA 1
ATOM 1565 C C . TYR B 1 11 ? -7.309 14.289 2.75 1 95.06 11 TYR B C 1
ATOM 1567 O O . TYR B 1 11 ? -8.094 14.469 3.682 1 95.06 11 TYR B O 1
ATOM 1575 N N . TYR B 1 12 ? -6.777 15.281 2.102 1 94.69 12 TYR B N 1
ATOM 1576 C CA . TYR B 1 12 ? -6.934 16.672 2.516 1 94.69 12 TYR B CA 1
ATOM 1577 C C . TYR B 1 12 ? -8.398 17.094 2.445 1 94.69 12 TYR B C 1
ATOM 1579 O O . TYR B 1 12 ? -8.891 17.797 3.336 1 94.69 12 TYR B O 1
ATOM 1587 N N . GLU B 1 13 ? -9.062 16.703 1.409 1 93.56 13 GLU B N 1
ATOM 1588 C CA . GLU B 1 13 ? -10.453 17.094 1.211 1 93.56 13 GLU B CA 1
ATOM 1589 C C . GLU B 1 13 ? -11.336 16.562 2.34 1 93.56 13 GLU B C 1
ATOM 1591 O O . GLU B 1 13 ? -12.352 17.172 2.676 1 93.56 13 GLU B O 1
ATOM 1596 N N . ASN B 1 14 ? -10.945 15.492 2.945 1 93.38 14 ASN B N 1
ATOM 1597 C CA . ASN B 1 14 ? -11.797 14.867 3.945 1 93.38 14 ASN B CA 1
ATOM 1598 C C . ASN B 1 14 ? -11.336 15.195 5.363 1 93.38 14 ASN B C 1
ATOM 1600 O O . ASN B 1 14 ? -11.93 14.734 6.336 1 93.38 14 ASN B O 1
ATOM 1604 N N . LEU B 1 15 ? -10.312 15.969 5.469 1 91.31 15 LEU B N 1
ATOM 1605 C CA . LEU B 1 15 ? -9.867 16.406 6.789 1 91.31 15 LEU B CA 1
ATOM 1606 C C . LEU B 1 15 ? -10.883 17.344 7.43 1 91.31 15 LEU B C 1
ATOM 1608 O O . LEU B 1 15 ? -11.609 18.047 6.723 1 91.31 15 LEU B O 1
ATOM 1612 N N . SER B 1 16 ? -10.922 17.297 8.758 1 88.56 16 SER B N 1
ATOM 1613 C CA . SER B 1 16 ? -11.68 18.328 9.461 1 88.56 16 SER B CA 1
ATOM 1614 C C . SER B 1 16 ? -11.109 19.719 9.203 1 88.56 16 SER B C 1
ATOM 1616 O O . SER B 1 16 ? -9.969 19.844 8.758 1 88.56 16 SER B O 1
ATOM 1618 N N . GLU B 1 17 ? -11.883 20.688 9.484 1 91.19 17 GLU B N 1
ATOM 1619 C CA . GLU B 1 17 ? -11.406 22.062 9.312 1 91.19 17 GLU B CA 1
ATOM 1620 C C . GLU B 1 17 ? -10.211 22.359 10.219 1 91.19 17 GLU B C 1
ATOM 1622 O O . GLU B 1 17 ? -9.297 23.078 9.828 1 91.19 17 GLU B O 1
ATOM 1627 N N . GLU B 1 18 ? -10.266 21.766 11.359 1 89.69 18 GLU B N 1
ATOM 1628 C CA . GLU B 1 18 ? -9.156 21.953 12.289 1 89.69 18 GLU B CA 1
ATOM 1629 C C . GLU B 1 18 ? -7.855 21.391 11.719 1 89.69 18 GLU B C 1
ATOM 1631 O O . GLU B 1 18 ? -6.805 22.031 11.797 1 89.69 18 GLU B O 1
ATOM 1636 N N . LYS B 1 19 ? -7.895 20.297 11.102 1 90.31 19 LYS B N 1
ATOM 1637 C CA . LYS B 1 19 ? -6.699 19.656 10.555 1 90.31 19 LYS B CA 1
ATOM 1638 C C . LYS B 1 19 ? -6.227 20.375 9.289 1 90.31 19 LYS B C 1
ATOM 1640 O O . LYS B 1 19 ? -5.027 20.438 9.023 1 90.31 19 LYS B O 1
ATOM 1645 N N . LYS B 1 20 ? -7.16 20.875 8.516 1 93.38 20 LYS B N 1
ATOM 1646 C CA . LYS B 1 20 ? -6.781 21.688 7.367 1 93.38 20 LYS B CA 1
ATOM 1647 C C . LYS B 1 20 ? -6.027 22.938 7.805 1 93.38 20 LYS B C 1
ATOM 1649 O O . LYS B 1 20 ? -5.062 23.344 7.152 1 93.38 20 LYS B O 1
ATOM 1654 N N . ARG B 1 21 ? -6.535 23.484 8.906 1 92.88 21 ARG B N 1
ATOM 1655 C CA . ARG B 1 21 ? -5.844 24.641 9.461 1 92.88 21 ARG B CA 1
ATOM 1656 C C . ARG B 1 21 ? -4.426 24.281 9.898 1 92.88 21 ARG B C 1
ATOM 1658 O O . ARG B 1 21 ? -3.496 25.062 9.711 1 92.88 21 ARG B O 1
ATOM 1665 N N . ASN B 1 22 ? -4.32 23.062 10.445 1 91.06 22 ASN B N 1
ATOM 1666 C CA . ASN B 1 22 ? -2.996 22.594 10.844 1 91.06 22 ASN B CA 1
ATOM 1667 C C . ASN B 1 22 ? -2.066 22.469 9.641 1 91.06 22 ASN B C 1
ATOM 1669 O O . ASN B 1 22 ? -0.879 22.781 9.734 1 91.06 22 ASN B O 1
ATOM 1673 N N . ALA B 1 23 ? -2.588 21.953 8.578 1 92.25 23 ALA B N 1
ATOM 1674 C CA . ALA B 1 23 ? -1.8 21.828 7.352 1 92.25 23 ALA B CA 1
ATOM 1675 C C . ALA B 1 23 ? -1.347 23.203 6.852 1 92.25 23 ALA B C 1
ATOM 1677 O O . ALA B 1 23 ? -0.191 23.375 6.453 1 92.25 23 ALA B O 1
ATOM 1678 N N . ARG B 1 24 ? -2.211 24.156 6.902 1 94.25 24 ARG B N 1
ATOM 1679 C CA . ARG B 1 24 ? -1.883 25.516 6.492 1 94.25 24 ARG B CA 1
ATOM 1680 C C . ARG B 1 24 ? -0.847 26.141 7.422 1 94.25 24 ARG B C 1
ATOM 1682 O O . ARG B 1 24 ? 0.066 26.828 6.973 1 94.25 24 ARG B O 1
ATOM 1689 N N . PHE B 1 25 ? -1.071 25.828 8.656 1 93.56 25 PHE B N 1
ATOM 1690 C CA . PHE B 1 25 ? -0.117 26.328 9.641 1 93.56 25 PHE B CA 1
ATOM 1691 C C . PHE B 1 25 ? 1.275 25.766 9.375 1 93.56 25 PHE B C 1
ATOM 1693 O O . PHE B 1 25 ? 2.266 26.5 9.438 1 93.56 25 PHE B O 1
ATOM 1700 N N . SER B 1 26 ? 1.355 24.531 9.109 1 92 26 SER B N 1
ATOM 1701 C CA . SER B 1 26 ? 2.635 23.891 8.805 1 92 26 SER B CA 1
ATOM 1702 C C . SER B 1 26 ? 3.289 24.516 7.578 1 92 26 SER B C 1
ATOM 1704 O O . SER B 1 26 ? 4.504 24.734 7.559 1 92 26 SER B O 1
ATOM 1706 N N . PHE B 1 27 ? 2.494 24.797 6.566 1 95.12 27 PHE B N 1
ATOM 1707 C CA . PHE B 1 27 ? 2.992 25.453 5.367 1 95.12 27 PHE B CA 1
ATOM 1708 C C . PHE B 1 27 ? 3.576 26.828 5.711 1 95.12 27 PHE B C 1
ATOM 1710 O O . PHE B 1 27 ? 4.676 27.172 5.27 1 95.12 27 PHE B O 1
ATOM 1717 N N . ASN B 1 28 ? 2.84 27.562 6.477 1 95.94 28 ASN B N 1
ATOM 1718 C CA . ASN B 1 28 ? 3.27 28.906 6.859 1 95.94 28 ASN B CA 1
ATOM 1719 C C . ASN B 1 28 ? 4.535 28.859 7.711 1 95.94 28 ASN B C 1
ATOM 1721 O O . ASN B 1 28 ? 5.391 29.75 7.602 1 95.94 28 ASN B O 1
ATOM 1725 N N . GLU B 1 29 ? 4.582 27.875 8.555 1 94.56 29 GLU B N 1
ATOM 1726 C CA . GLU B 1 29 ? 5.777 27.703 9.375 1 94.56 29 GLU B CA 1
ATOM 1727 C C . GLU B 1 29 ? 7 27.391 8.516 1 94.56 29 GLU B C 1
ATOM 1729 O O . GLU B 1 29 ? 8.117 27.812 8.836 1 94.56 29 GLU B O 1
ATOM 1734 N N . MET B 1 30 ? 6.785 26.719 7.465 1 94.75 30 MET B N 1
ATOM 1735 C CA . MET B 1 30 ? 7.867 26.359 6.551 1 94.75 30 MET B CA 1
ATOM 1736 C C . MET B 1 30 ? 8.289 27.562 5.715 1 94.75 30 MET B C 1
ATOM 1738 O O . MET B 1 30 ? 9.477 27.75 5.449 1 94.75 30 MET B O 1
ATOM 1742 N N . ASP B 1 31 ? 7.328 28.312 5.332 1 97.12 31 ASP B N 1
ATOM 1743 C CA . ASP B 1 31 ? 7.555 29.469 4.477 1 97.12 31 ASP B CA 1
ATOM 1744 C C . ASP B 1 31 ? 8.094 30.641 5.285 1 97.12 31 ASP B C 1
ATOM 1746 O O . ASP B 1 31 ? 7.41 31.656 5.461 1 97.12 31 ASP B O 1
ATOM 1750 N N . LYS B 1 32 ? 9.336 30.703 5.531 1 95.31 32 LYS B N 1
ATOM 1751 C CA . LYS B 1 32 ? 9.969 31.672 6.426 1 95.31 32 LYS B CA 1
ATOM 1752 C C . LYS B 1 32 ? 9.953 33.062 5.82 1 95.31 32 LYS B C 1
ATOM 1754 O O . LYS B 1 32 ? 9.828 34.062 6.539 1 95.31 32 LYS B O 1
ATOM 1759 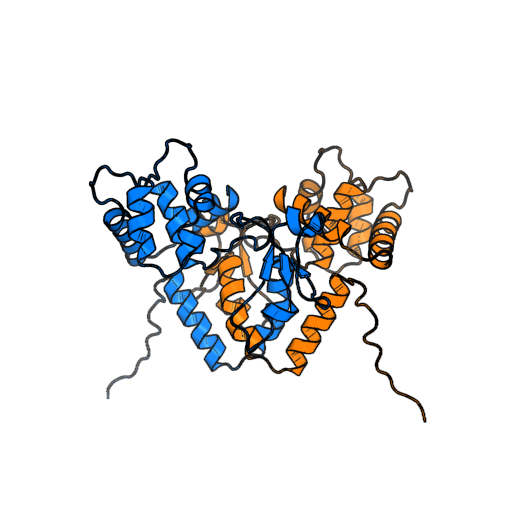N N . ASN B 1 33 ? 10.109 33.188 4.555 1 96.19 33 ASN B N 1
ATOM 1760 C CA . ASN B 1 33 ? 10.18 34.531 3.945 1 96.19 33 ASN B CA 1
ATOM 1761 C C . ASN B 1 33 ? 8.805 35 3.484 1 96.19 33 ASN B C 1
ATOM 1763 O O . ASN B 1 33 ? 8.672 36.094 2.92 1 96.19 33 ASN B O 1
ATOM 1767 N N . GLY B 1 34 ? 7.777 34.125 3.545 1 95.81 34 GLY B N 1
ATOM 1768 C CA . GLY B 1 34 ? 6.391 34.531 3.33 1 95.81 34 GLY B CA 1
ATOM 1769 C C . GLY B 1 34 ? 6.047 34.719 1.866 1 95.81 34 GLY B C 1
ATOM 1770 O O . GLY B 1 34 ? 5.102 35.438 1.536 1 95.81 34 GLY B O 1
ATOM 1771 N N . ASP B 1 35 ? 6.738 34.156 0.935 1 96.5 35 ASP B N 1
ATOM 1772 C CA . ASP B 1 35 ? 6.496 34.406 -0.484 1 96.5 35 ASP B CA 1
ATOM 1773 C C . ASP B 1 35 ? 5.5 33.406 -1.052 1 96.5 35 ASP B C 1
ATOM 1775 O O . ASP B 1 35 ? 5.242 33.375 -2.258 1 96.5 35 ASP B O 1
ATOM 1779 N N . GLY B 1 36 ? 5.02 32.469 -0.258 1 96.44 36 GLY B N 1
ATOM 1780 C CA . GLY B 1 36 ? 3.99 31.516 -0.674 1 96.44 36 GLY B CA 1
ATOM 1781 C C . GLY B 1 36 ? 4.551 30.266 -1.315 1 96.44 36 GLY B C 1
ATOM 1782 O O . GLY B 1 36 ? 3.805 29.469 -1.883 1 96.44 36 GLY B O 1
ATOM 1783 N N . ARG B 1 37 ? 5.852 30.156 -1.217 1 97.44 37 ARG B N 1
ATOM 1784 C CA . ARG B 1 37 ? 6.523 28.969 -1.734 1 97.44 37 ARG B CA 1
ATOM 1785 C C . ARG B 1 37 ? 7.574 28.453 -0.75 1 97.44 37 ARG B C 1
ATOM 1787 O O . ARG B 1 37 ? 8.117 29.234 0.041 1 97.44 37 ARG B O 1
ATOM 1794 N N . ILE B 1 38 ? 7.801 27.125 -0.795 1 97.69 38 ILE B N 1
ATOM 1795 C CA . ILE B 1 38 ? 8.797 26.516 0.084 1 97.69 38 ILE B CA 1
ATOM 1796 C C . ILE B 1 38 ? 10.023 26.125 -0.726 1 97.69 38 ILE B C 1
ATOM 1798 O O . ILE B 1 38 ? 9.977 25.172 -1.513 1 97.69 38 ILE B O 1
ATOM 1802 N N . ASN B 1 39 ? 11.07 26.859 -0.607 1 96.5 39 ASN B N 1
ATOM 1803 C CA . ASN B 1 39 ? 12.312 26.469 -1.272 1 96.5 39 ASN B CA 1
ATOM 1804 C C . ASN B 1 39 ? 13.047 25.391 -0.485 1 96.5 39 ASN B C 1
ATOM 1806 O O . ASN B 1 39 ? 12.602 25 0.598 1 96.5 39 ASN B O 1
ATOM 1810 N N . LEU B 1 40 ? 14.141 24.906 -1.087 1 94.62 40 LEU B N 1
ATOM 1811 C CA . LEU B 1 40 ? 14.852 23.781 -0.493 1 94.62 40 LEU B CA 1
ATOM 1812 C C . LEU B 1 40 ? 15.383 24.141 0.89 1 94.62 40 LEU B C 1
ATOM 1814 O O . LEU B 1 40 ? 15.336 23.312 1.811 1 94.62 40 LEU B O 1
ATOM 1818 N N . HIS B 1 41 ? 15.914 25.281 1.036 1 94.31 41 HIS B N 1
ATOM 1819 C CA . HIS B 1 41 ? 16.453 25.719 2.318 1 94.31 41 HIS B CA 1
ATOM 1820 C C . HIS B 1 41 ? 15.375 25.734 3.395 1 94.31 41 HIS B C 1
ATOM 1822 O O . HIS B 1 41 ? 15.586 25.25 4.504 1 94.31 41 HIS B O 1
ATOM 1828 N N . GLU B 1 42 ? 14.219 26.328 3.086 1 95.75 42 GLU B N 1
ATOM 1829 C CA . GLU B 1 42 ? 13.094 26.375 4.012 1 95.75 42 GLU B CA 1
ATOM 1830 C C . GLU B 1 42 ? 12.602 24.984 4.359 1 95.75 42 GLU B C 1
ATOM 1832 O O . GLU B 1 42 ? 12.266 24.703 5.516 1 95.75 42 GLU B O 1
ATOM 1837 N N . TYR B 1 43 ? 12.57 24.234 3.346 1 95 43 TYR B N 1
ATOM 1838 C CA . TYR B 1 43 ? 12.148 22.844 3.479 1 95 43 TYR B CA 1
ATOM 1839 C C . TYR B 1 43 ? 13.023 22.094 4.484 1 95 43 TYR B C 1
ATOM 1841 O O . TYR B 1 43 ? 12.516 21.484 5.43 1 95 43 TYR B O 1
ATOM 1849 N N . LEU B 1 44 ? 14.312 22.156 4.34 1 92.88 44 LEU B N 1
ATOM 1850 C CA . LEU B 1 44 ? 15.266 21.453 5.184 1 92.88 44 LEU B CA 1
ATOM 1851 C C . LEU B 1 44 ? 15.273 22.016 6.602 1 92.88 44 LEU B C 1
ATOM 1853 O O . LEU B 1 44 ? 15.414 21.266 7.574 1 92.88 44 LEU B O 1
ATOM 1857 N N . GLU B 1 45 ? 15.148 23.266 6.723 1 91.5 45 GLU B N 1
ATOM 1858 C CA . GLU B 1 45 ? 15.125 23.906 8.031 1 91.5 45 GLU B CA 1
ATOM 1859 C C . GLU B 1 45 ? 13.93 23.438 8.859 1 91.5 45 GLU B C 1
ATOM 1861 O O . GLU B 1 45 ? 14.047 23.203 10.062 1 91.5 45 GLU B O 1
ATOM 1866 N N . TYR B 1 46 ? 12.797 23.359 8.156 1 91.12 46 TYR B N 1
ATOM 1867 C CA . TYR B 1 46 ? 11.578 22.938 8.844 1 91.12 46 TYR B CA 1
ATOM 1868 C C . TYR B 1 46 ? 11.688 21.5 9.305 1 91.12 46 TYR B C 1
ATOM 1870 O O . TYR B 1 46 ? 11.234 21.156 10.406 1 91.12 46 TYR B O 1
ATOM 1878 N N . LEU B 1 47 ? 12.258 20.656 8.461 1 90.19 47 LEU B N 1
ATOM 1879 C CA . LEU B 1 47 ? 12.258 19.219 8.719 1 90.19 47 LEU B CA 1
ATOM 1880 C C . LEU B 1 47 ? 13.414 18.828 9.633 1 90.19 47 LEU B C 1
ATOM 1882 O O . LEU B 1 47 ? 13.445 17.703 10.156 1 90.19 47 LEU B O 1
ATOM 1886 N N . LYS B 1 48 ? 14.391 19.656 9.828 1 84.06 48 LYS B N 1
ATOM 1887 C CA . LYS B 1 48 ? 15.516 19.391 10.719 1 84.06 48 LYS B CA 1
ATOM 1888 C C . LYS B 1 48 ? 15.039 19.078 12.133 1 84.06 48 LYS B C 1
ATOM 1890 O O . LYS B 1 48 ? 15.68 18.312 12.859 1 84.06 48 LYS B O 1
ATOM 1895 N N . LYS B 1 49 ? 13.953 19.656 12.383 1 76.44 49 LYS B N 1
ATOM 1896 C CA . LYS B 1 49 ? 13.398 19.438 13.719 1 76.44 49 LYS B CA 1
ATOM 1897 C C . LYS B 1 49 ? 12.836 18.031 13.859 1 76.44 49 LYS B C 1
ATOM 1899 O O . LYS B 1 49 ? 12.711 17.516 14.969 1 76.44 49 LYS B O 1
ATOM 1904 N N . ASP B 1 50 ? 12.531 17.484 12.695 1 71.31 50 ASP B N 1
ATOM 1905 C CA . ASP B 1 50 ? 11.953 16.156 12.688 1 71.31 50 ASP B CA 1
ATOM 1906 C C . ASP B 1 50 ? 13.039 15.086 12.609 1 71.31 50 ASP B C 1
ATOM 1908 O O . ASP B 1 50 ? 14.047 15.266 11.922 1 71.31 50 ASP B O 1
ATOM 1912 N N . ASN B 1 51 ? 13.375 14.375 13.492 1 67.81 51 ASN B N 1
ATOM 1913 C CA . ASN B 1 51 ? 14.383 13.32 13.523 1 67.81 51 ASN B CA 1
ATOM 1914 C C . ASN B 1 51 ? 14.109 12.258 12.461 1 67.81 51 ASN B C 1
ATOM 1916 O O . ASN B 1 51 ? 14.625 11.141 12.555 1 67.81 51 ASN B O 1
ATOM 1920 N N . ASN B 1 52 ? 13.328 12.648 11.516 1 72.94 52 ASN B N 1
ATOM 1921 C CA . ASN B 1 52 ? 13.094 11.703 10.43 1 72.94 52 ASN B CA 1
ATOM 1922 C C . ASN B 1 52 ? 13.961 12.016 9.211 1 72.94 52 ASN B C 1
ATOM 1924 O O . ASN B 1 52 ? 13.672 12.953 8.469 1 72.94 52 ASN B O 1
ATOM 1928 N N . THR B 1 53 ? 14.953 11.242 9 1 76.12 53 THR B N 1
ATOM 1929 C CA . THR B 1 53 ? 15.961 11.461 7.977 1 76.12 53 THR B CA 1
ATOM 1930 C C . THR B 1 53 ? 15.375 11.242 6.586 1 76.12 53 THR B C 1
ATOM 1932 O O . THR B 1 53 ? 15.898 11.758 5.594 1 76.12 53 THR B O 1
ATOM 1935 N N . VAL B 1 54 ? 14.297 10.531 6.492 1 82.5 54 VAL B N 1
ATOM 1936 C CA . VAL B 1 54 ? 13.703 10.234 5.188 1 82.5 54 VAL B CA 1
ATOM 1937 C C . VAL B 1 54 ? 13.102 11.508 4.598 1 82.5 54 VAL B C 1
ATOM 1939 O O . VAL B 1 54 ? 13.242 11.773 3.402 1 82.5 54 VAL B O 1
ATOM 1942 N N . LEU B 1 55 ? 12.555 12.328 5.406 1 87.06 55 LEU B N 1
ATOM 1943 C CA . LEU B 1 55 ? 11.844 13.516 4.953 1 87.06 55 LEU B CA 1
ATOM 1944 C C . LEU B 1 55 ? 12.82 14.555 4.398 1 87.06 55 LEU B C 1
ATOM 1946 O O . LEU B 1 55 ? 12.461 15.344 3.529 1 87.06 55 LEU B O 1
ATOM 1950 N N . THR B 1 56 ? 14.086 14.43 4.832 1 86.62 56 THR B N 1
ATOM 1951 C CA . THR B 1 56 ? 15.062 15.43 4.41 1 86.62 56 THR B CA 1
ATOM 1952 C C . THR B 1 56 ? 15.836 14.945 3.189 1 86.62 56 THR B C 1
ATOM 1954 O O . THR B 1 56 ? 16.672 15.68 2.648 1 86.62 56 THR B O 1
ATOM 1957 N N . HIS B 1 57 ? 15.555 13.797 2.822 1 84.56 57 HIS B N 1
ATOM 1958 C CA . HIS B 1 57 ? 16.266 13.273 1.663 1 84.56 57 HIS B CA 1
ATOM 1959 C C . HIS B 1 57 ? 15.922 14.055 0.402 1 84.56 57 HIS B C 1
ATOM 1961 O O . HIS B 1 57 ? 14.75 14.344 0.148 1 84.56 57 HIS B O 1
ATOM 1967 N N . PRO B 1 58 ? 16.906 14.344 -0.376 1 83.19 58 PRO B N 1
ATOM 1968 C CA . PRO B 1 58 ? 16.688 15.188 -1.553 1 83.19 58 PRO B CA 1
ATOM 1969 C C . PRO B 1 58 ? 15.703 14.562 -2.547 1 83.19 58 PRO B C 1
ATOM 1971 O O . PRO B 1 58 ? 14.992 15.273 -3.252 1 83.19 58 PRO B O 1
ATOM 1974 N N . SER B 1 59 ? 15.734 13.273 -2.613 1 85.5 59 SER B N 1
ATOM 1975 C CA . SER B 1 59 ? 14.859 12.609 -3.576 1 85.5 59 SER B CA 1
ATOM 1976 C C . SER B 1 59 ? 13.391 12.906 -3.287 1 85.5 59 SER B C 1
ATOM 1978 O O . SER B 1 59 ? 12.57 12.945 -4.207 1 85.5 59 SER B O 1
ATOM 1980 N N . LEU B 1 60 ? 13.062 13.094 -2.086 1 91.38 60 LEU B N 1
ATOM 1981 C CA . LEU B 1 60 ? 11.672 13.367 -1.748 1 91.38 60 LEU B CA 1
ATOM 1982 C C . LEU B 1 60 ? 11.266 14.773 -2.189 1 91.38 60 LEU B C 1
ATOM 1984 O O . LEU B 1 60 ? 10.188 14.961 -2.76 1 91.38 60 LEU B O 1
ATOM 1988 N N . PHE B 1 61 ? 12.156 15.758 -1.921 1 93.38 61 PHE B N 1
ATOM 1989 C CA . PHE B 1 61 ? 11.867 17.125 -2.352 1 93.38 61 PHE B CA 1
ATOM 1990 C C . PHE B 1 61 ? 11.641 17.172 -3.857 1 93.38 61 PHE B C 1
ATOM 1992 O O . PHE B 1 61 ? 10.688 17.812 -4.324 1 93.38 61 PHE B O 1
ATOM 1999 N N . THR B 1 62 ? 12.516 16.5 -4.551 1 93.06 62 THR B N 1
ATOM 2000 C CA . THR B 1 62 ? 12.414 16.469 -6.004 1 93.06 62 THR B CA 1
ATOM 2001 C C . THR B 1 62 ? 11.109 15.805 -6.434 1 93.06 62 THR B C 1
ATOM 2003 O O . THR B 1 62 ? 10.453 16.266 -7.371 1 93.06 62 THR B O 1
ATOM 2006 N N . ALA B 1 63 ? 10.727 14.773 -5.754 1 92.31 63 ALA B N 1
ATOM 2007 C CA . ALA B 1 63 ? 9.492 14.055 -6.07 1 92.31 63 ALA B CA 1
ATOM 2008 C C . ALA B 1 63 ? 8.266 14.914 -5.777 1 92.31 63 ALA B C 1
ATOM 2010 O O . ALA B 1 63 ? 7.258 14.828 -6.473 1 92.31 63 ALA B O 1
ATOM 2011 N N . LEU B 1 64 ? 8.367 15.719 -4.766 1 96.12 64 LEU B N 1
ATOM 2012 C CA . LEU B 1 64 ? 7.258 16.562 -4.355 1 96.12 64 LEU B CA 1
ATOM 2013 C C . LEU B 1 64 ? 7.062 17.719 -5.336 1 96.12 64 LEU B C 1
ATOM 2015 O O . LEU B 1 64 ? 5.941 18.188 -5.539 1 96.12 64 LEU B O 1
ATOM 2019 N N . ASP B 1 65 ? 8.18 18.203 -5.891 1 97.06 65 ASP B N 1
ATOM 2020 C CA . ASP B 1 65 ? 8.164 19.344 -6.816 1 97.06 65 ASP B CA 1
ATOM 2021 C C . ASP B 1 65 ? 7.633 18.922 -8.188 1 97.06 65 ASP B C 1
ATOM 2023 O O . ASP B 1 65 ? 8.391 18.828 -9.148 1 97.06 65 ASP B O 1
ATOM 2027 N N . LYS B 1 66 ? 6.363 18.875 -8.258 1 96.12 66 LYS B N 1
ATOM 2028 C CA . LYS B 1 66 ? 5.668 18.328 -9.422 1 96.12 66 LYS B CA 1
ATOM 2029 C C . LYS B 1 66 ? 6.016 19.109 -10.688 1 96.12 66 LYS B C 1
ATOM 2031 O O . LYS B 1 66 ? 6.246 18.516 -11.742 1 96.12 66 LYS B O 1
ATOM 2036 N N . ASP B 1 67 ? 6.094 20.422 -10.664 1 96.81 67 ASP B N 1
ATOM 2037 C CA . ASP B 1 67 ? 6.309 21.234 -11.859 1 96.81 67 ASP B CA 1
ATOM 2038 C C . ASP B 1 67 ? 7.793 21.547 -12.055 1 96.81 67 ASP B C 1
ATOM 2040 O O . ASP B 1 67 ? 8.172 22.25 -12.992 1 96.81 67 ASP B O 1
ATOM 2044 N N . GLY B 1 68 ? 8.664 21.156 -11.156 1 95.5 68 GLY B N 1
ATOM 2045 C CA . GLY B 1 68 ? 10.109 21.234 -11.297 1 95.5 68 GLY B CA 1
ATOM 2046 C C . GLY B 1 68 ? 10.641 22.641 -11.219 1 95.5 68 GLY B C 1
ATOM 2047 O O . GLY B 1 68 ? 11.688 22.953 -11.797 1 95.5 68 GLY B O 1
ATOM 2048 N N . ASN B 1 69 ? 9.953 23.547 -10.594 1 96.94 69 ASN B N 1
ATOM 2049 C CA . ASN B 1 69 ? 10.398 24.938 -10.594 1 96.94 69 ASN B CA 1
ATOM 2050 C C . ASN B 1 69 ? 11.281 25.25 -9.391 1 96.94 69 ASN B C 1
ATOM 2052 O O . ASN B 1 69 ? 11.609 26.406 -9.125 1 96.94 69 ASN B O 1
ATOM 2056 N N . GLY B 1 70 ? 11.555 24.219 -8.562 1 95.62 70 GLY B N 1
ATOM 2057 C CA . GLY B 1 70 ? 12.555 24.359 -7.516 1 95.62 70 GLY B CA 1
ATOM 2058 C C . GLY B 1 70 ? 11.969 24.766 -6.176 1 95.62 70 GLY B C 1
ATOM 2059 O O . GLY B 1 70 ? 12.703 24.953 -5.203 1 95.62 70 GLY B O 1
ATOM 2060 N N . SER B 1 71 ? 10.734 24.922 -6.125 1 97.38 71 SER B N 1
ATOM 2061 C CA . SER B 1 71 ? 10.039 25.219 -4.879 1 97.38 71 SER B CA 1
ATOM 2062 C C . SER B 1 71 ? 8.711 24.484 -4.785 1 97.38 71 SER B C 1
ATOM 2064 O O . SER B 1 71 ? 8.211 23.953 -5.785 1 97.38 71 SER B O 1
ATOM 2066 N N . LEU B 1 72 ? 8.227 24.344 -3.564 1 98.06 72 LEU B N 1
ATOM 2067 C CA . LEU B 1 72 ? 6.949 23.672 -3.348 1 98.06 72 LEU B CA 1
ATOM 2068 C C . LEU B 1 72 ? 5.844 24.703 -3.084 1 98.06 72 LEU B C 1
ATOM 2070 O O . LEU B 1 72 ? 5.984 25.562 -2.211 1 98.06 72 LEU B O 1
ATOM 2074 N N . ASP B 1 73 ? 4.828 24.672 -3.92 1 97.62 73 ASP B N 1
ATOM 2075 C CA . ASP B 1 73 ? 3.643 25.453 -3.604 1 97.62 73 ASP B CA 1
ATOM 2076 C C . ASP B 1 73 ? 2.746 24.734 -2.605 1 97.62 73 ASP B C 1
ATOM 2078 O O . ASP B 1 73 ? 3.109 23.672 -2.096 1 97.62 73 ASP B O 1
ATOM 2082 N N . PHE B 1 74 ? 1.666 25.344 -2.236 1 96.88 74 PHE B N 1
ATOM 2083 C CA . PHE B 1 74 ? 0.81 24.797 -1.188 1 96.88 74 PHE B CA 1
ATOM 2084 C C . PHE B 1 74 ? 0.298 23.422 -1.57 1 96.88 74 PHE B C 1
ATOM 2086 O O . PHE B 1 74 ? 0.311 22.5 -0.75 1 96.88 74 PHE B O 1
ATOM 2093 N N . GLU B 1 75 ? -0.156 23.219 -2.775 1 95.94 75 GLU B N 1
ATOM 2094 C CA . GLU B 1 75 ? -0.666 21.922 -3.223 1 95.94 75 GLU B CA 1
ATOM 2095 C C . GLU B 1 75 ? 0.402 20.844 -3.107 1 95.94 75 GLU B C 1
ATOM 2097 O O . GLU B 1 75 ? 0.11 19.719 -2.697 1 95.94 75 GLU B O 1
ATOM 2102 N N . GLU B 1 76 ? 1.553 21.219 -3.488 1 97.75 76 GLU B N 1
ATOM 2103 C CA . GLU B 1 76 ? 2.664 20.266 -3.398 1 97.75 76 GLU B CA 1
ATOM 2104 C C . GLU B 1 76 ? 3.012 19.969 -1.944 1 97.75 76 GLU B C 1
ATOM 2106 O O . GLU B 1 76 ? 3.426 18.844 -1.622 1 97.75 76 GLU B O 1
ATOM 2111 N N . THR B 1 77 ? 2.822 20.953 -1.065 1 97 77 THR B N 1
ATOM 2112 C CA . THR B 1 77 ? 3.145 20.734 0.34 1 97 77 THR B CA 1
ATOM 2113 C C . THR B 1 77 ? 2.07 19.891 1.019 1 97 77 THR B C 1
ATOM 2115 O O . THR B 1 77 ? 2.328 19.25 2.039 1 97 77 THR B O 1
ATOM 2118 N N . ILE B 1 78 ? 0.867 19.844 0.465 1 96.25 78 ILE B N 1
ATOM 2119 C CA . ILE B 1 78 ? -0.175 18.969 0.995 1 96.25 78 ILE B CA 1
ATOM 2120 C C . ILE B 1 78 ? 0.259 17.516 0.865 1 96.25 78 ILE B C 1
ATOM 2122 O O . ILE B 1 78 ? -0.025 16.703 1.743 1 96.25 78 ILE B O 1
ATOM 2126 N N . VAL B 1 79 ? 0.939 17.281 -0.225 1 96.75 79 VAL B N 1
ATOM 2127 C CA . VAL B 1 79 ? 1.455 15.922 -0.422 1 96.75 79 VAL B CA 1
ATOM 2128 C C . VAL B 1 79 ? 2.477 15.602 0.666 1 96.75 79 VAL B C 1
ATOM 2130 O O . VAL B 1 79 ? 2.461 14.5 1.232 1 96.75 79 VAL B O 1
ATOM 2133 N N . LEU B 1 80 ? 3.342 16.547 0.929 1 94.5 80 LEU B N 1
ATOM 2134 C CA . LEU B 1 80 ? 4.293 16.375 2.023 1 94.5 80 LEU B CA 1
ATOM 2135 C C . LEU B 1 80 ? 3.564 16.141 3.344 1 94.5 80 LEU B C 1
ATOM 2137 O O . LEU B 1 80 ? 3.932 15.25 4.109 1 94.5 80 LEU B O 1
ATOM 2141 N N . TYR B 1 81 ? 2.59 16.938 3.607 1 93.19 81 TYR B N 1
ATOM 2142 C CA . TYR B 1 81 ? 1.81 16.828 4.832 1 93.19 81 TYR B CA 1
ATOM 2143 C C . TYR B 1 81 ? 1.182 15.445 4.953 1 93.19 81 TYR B C 1
ATOM 2145 O O . TYR B 1 81 ? 1.233 14.82 6.016 1 93.19 81 TYR B O 1
ATOM 2153 N N . TYR B 1 82 ? 0.591 14.961 3.881 1 94.25 82 TYR B N 1
ATOM 2154 C CA . TYR B 1 82 ? -0.005 13.633 3.818 1 94.25 82 TYR B CA 1
ATOM 2155 C C . TYR B 1 82 ? 1.033 12.555 4.109 1 94.25 82 TYR B C 1
ATOM 2157 O O . TYR B 1 82 ? 0.778 11.633 4.887 1 94.25 82 TYR B O 1
ATOM 2165 N N . ILE B 1 83 ? 2.186 12.688 3.479 1 93.5 83 ILE B N 1
ATOM 2166 C CA . ILE B 1 83 ? 3.256 11.711 3.662 1 93.5 83 ILE B CA 1
ATOM 2167 C C . ILE B 1 83 ? 3.686 11.688 5.125 1 93.5 83 ILE B C 1
ATOM 2169 O O . ILE B 1 83 ? 3.863 10.617 5.711 1 93.5 83 ILE B O 1
ATOM 2173 N N . MET B 1 84 ? 3.781 12.797 5.73 1 89.94 84 MET B N 1
ATOM 2174 C CA . MET B 1 84 ? 4.195 12.906 7.129 1 89.94 84 MET B CA 1
ATOM 2175 C C . MET B 1 84 ? 3.158 12.266 8.047 1 89.94 84 MET B C 1
ATOM 2177 O O . MET B 1 84 ? 3.514 11.547 8.984 1 89.94 84 MET B O 1
ATOM 2181 N N . GLN B 1 85 ? 1.952 12.469 7.746 1 88.88 85 GLN B N 1
ATOM 2182 C CA . GLN B 1 85 ? 0.886 12 8.625 1 88.88 85 GLN B CA 1
ATOM 2183 C C . GLN B 1 85 ? 0.637 10.508 8.438 1 88.88 85 GLN B C 1
ATOM 2185 O O . GLN B 1 85 ? 0.308 9.805 9.398 1 88.88 85 GLN B O 1
ATOM 2190 N N . SER B 1 86 ? 0.751 10 7.254 1 88.56 86 SER B N 1
ATOM 2191 C CA . SER B 1 86 ? 0.429 8.609 6.941 1 88.56 86 SER B CA 1
ATOM 2192 C C . SER B 1 86 ? 1.526 7.668 7.426 1 88.56 86 SER B C 1
ATOM 2194 O O . SER B 1 86 ? 1.308 6.461 7.539 1 88.56 86 SER B O 1
ATOM 2196 N N . GLY B 1 87 ? 2.713 8.156 7.609 1 84.62 87 GLY B N 1
ATOM 2197 C CA . GLY B 1 87 ? 3.824 7.312 8.008 1 84.62 87 GLY B CA 1
ATOM 2198 C C . GLY B 1 87 ? 4.398 6.504 6.859 1 84.62 87 GLY B C 1
ATOM 2199 O O . GLY B 1 87 ? 5.016 5.457 7.074 1 84.62 87 GLY B O 1
ATOM 2200 N N . ARG B 1 88 ? 4.191 6.945 5.703 1 87.44 88 ARG B N 1
ATOM 2201 C CA . ARG B 1 88 ? 4.648 6.184 4.547 1 87.44 88 ARG B CA 1
ATOM 2202 C C . ARG B 1 88 ? 6.023 6.66 4.086 1 87.44 88 ARG B C 1
ATOM 2204 O O . ARG B 1 88 ? 6.508 6.242 3.031 1 87.44 88 ARG B O 1
ATOM 2211 N N . ALA B 1 89 ? 6.605 7.559 4.828 1 90 89 ALA B N 1
ATOM 2212 C CA . ALA B 1 89 ? 7.93 8.047 4.449 1 90 89 ALA B CA 1
ATOM 2213 C C . ALA B 1 89 ? 8.984 6.961 4.613 1 90 89 ALA B C 1
ATOM 2215 O O . ALA B 1 89 ? 9.523 6.77 5.707 1 90 89 ALA B O 1
ATOM 2216 N N . LEU B 1 90 ? 9.266 6.25 3.553 1 91.56 90 LEU B N 1
ATOM 2217 C CA . LEU B 1 90 ? 10.25 5.172 3.537 1 91.56 90 LEU B CA 1
ATOM 2218 C C . LEU B 1 90 ? 11.25 5.367 2.398 1 91.56 90 LEU B C 1
ATOM 2220 O O . LEU B 1 90 ? 10.906 5.926 1.354 1 91.56 90 LEU B O 1
ATOM 2224 N N . ILE B 1 91 ? 12.398 4.91 2.654 1 92.31 91 ILE B N 1
ATOM 2225 C CA . ILE B 1 91 ? 13.461 4.969 1.657 1 92.31 91 ILE B CA 1
ATOM 2226 C C . ILE B 1 91 ? 13.961 3.559 1.354 1 92.31 91 ILE B C 1
ATOM 2228 O O . ILE B 1 91 ? 14.07 2.723 2.254 1 92.31 91 ILE B O 1
ATOM 2232 N N . CYS B 1 92 ? 14.195 3.35 0.07 1 95.25 92 CYS B N 1
ATOM 2233 C CA . CYS B 1 92 ? 14.828 2.086 -0.29 1 95.25 92 CYS B CA 1
ATOM 2234 C C . CYS B 1 92 ? 16.172 1.938 0.394 1 95.25 92 CYS B C 1
ATOM 2236 O O . CYS B 1 92 ? 17.062 2.777 0.214 1 95.25 92 CYS B O 1
ATOM 2238 N N . GLN B 1 93 ? 16.438 0.868 1.077 1 94.62 93 GLN B N 1
ATOM 2239 C CA . GLN B 1 93 ? 17.641 0.709 1.879 1 94.62 93 GLN B CA 1
ATOM 2240 C C . GLN B 1 93 ? 18.797 0.206 1.028 1 94.62 93 GLN B C 1
ATOM 2242 O O . GLN B 1 93 ? 19.922 0.058 1.523 1 94.62 93 GLN B O 1
ATOM 2247 N N . SER B 1 94 ? 18.578 -0.002 -0.205 1 96.06 94 SER B N 1
ATOM 2248 C CA . SER B 1 94 ? 19.641 -0.374 -1.134 1 96.06 94 SER B CA 1
ATOM 2249 C C . SER B 1 94 ? 20.062 0.812 -1.997 1 96.06 94 SER B C 1
ATOM 2251 O O . SER B 1 94 ? 21.25 1.183 -2.021 1 96.06 94 SER B O 1
ATOM 2253 N N . CYS B 1 95 ? 19.219 1.557 -2.625 1 94.56 95 CYS B N 1
ATOM 2254 C CA . CYS B 1 95 ? 19.578 2.596 -3.584 1 94.56 95 CYS B CA 1
ATOM 2255 C C . CYS B 1 95 ? 19.203 3.977 -3.057 1 94.56 95 CYS B C 1
ATOM 2257 O O . CYS B 1 95 ? 19.406 4.98 -3.74 1 94.56 95 CYS B O 1
ATOM 2259 N N . ASN B 1 96 ? 18.516 4.117 -1.944 1 91.69 96 ASN B N 1
ATOM 2260 C CA . ASN B 1 96 ? 18.234 5.348 -1.217 1 91.69 96 ASN B CA 1
ATOM 2261 C C . ASN B 1 96 ? 17.172 6.184 -1.921 1 91.69 96 ASN B C 1
ATOM 2263 O O . ASN B 1 96 ? 17.094 7.398 -1.732 1 91.69 96 ASN B O 1
ATOM 2267 N N . THR B 1 97 ? 16.344 5.539 -2.693 1 90.81 97 THR B N 1
ATOM 2268 C CA . THR B 1 97 ? 15.25 6.25 -3.35 1 90.81 97 THR B CA 1
ATOM 2269 C C . THR B 1 97 ? 13.984 6.207 -2.498 1 90.81 97 THR B C 1
ATOM 2271 O O . THR B 1 97 ? 13.719 5.211 -1.825 1 90.81 97 THR B O 1
ATOM 2274 N N . PHE B 1 98 ? 13.188 7.316 -2.596 1 92 98 PHE B N 1
ATOM 2275 C CA . PHE B 1 98 ? 11.906 7.371 -1.897 1 92 98 PHE B CA 1
ATOM 2276 C C . PHE B 1 98 ? 10.961 6.301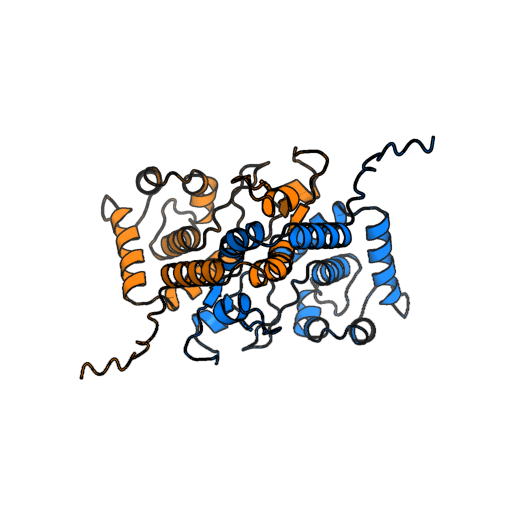 -2.418 1 92 98 PHE B C 1
ATOM 2278 O O . PHE B 1 98 ? 10.789 6.148 -3.631 1 92 98 PHE B O 1
ATOM 2285 N N . LEU B 1 99 ? 10.328 5.539 -1.49 1 93.81 99 LEU B N 1
ATOM 2286 C CA . LEU B 1 99 ? 9.383 4.492 -1.86 1 93.81 99 LEU B CA 1
ATOM 2287 C C . LEU B 1 99 ? 7.969 5.051 -1.993 1 93.81 99 LEU B C 1
ATOM 2289 O O . LEU B 1 99 ? 7.215 5.086 -1.017 1 93.81 99 LEU B O 1
ATOM 2293 N N . ALA B 1 100 ? 7.625 5.414 -3.217 1 91.44 100 ALA B N 1
ATOM 2294 C CA . ALA B 1 100 ? 6.375 6.133 -3.451 1 91.44 100 ALA B CA 1
ATOM 2295 C C . ALA B 1 100 ? 5.227 5.16 -3.727 1 91.44 100 ALA B C 1
ATOM 2297 O O . ALA B 1 100 ? 4.055 5.527 -3.615 1 91.44 100 ALA B O 1
ATOM 2298 N N . ASP B 1 101 ? 5.57 3.949 -4.121 1 92.38 101 ASP B N 1
ATOM 2299 C CA . ASP B 1 101 ? 4.57 2.988 -4.57 1 92.38 101 ASP B CA 1
ATOM 2300 C C . ASP B 1 101 ? 4.785 1.624 -3.918 1 92.38 101 ASP B C 1
ATOM 2302 O O . ASP B 1 101 ? 5.105 1.543 -2.73 1 92.38 101 ASP B O 1
ATOM 2306 N N . VAL B 1 102 ? 4.516 0.591 -4.648 1 95.62 102 VAL B N 1
ATOM 2307 C CA . VAL B 1 102 ? 4.738 -0.757 -4.137 1 95.62 102 VAL B CA 1
ATOM 2308 C C . VAL B 1 102 ? 6.211 -0.944 -3.787 1 95.62 102 VAL B C 1
ATOM 2310 O O . VAL B 1 102 ? 7.094 -0.489 -4.523 1 95.62 102 VAL B O 1
ATOM 2313 N N . TYR B 1 103 ? 6.426 -1.504 -2.676 1 96.56 103 TYR B N 1
ATOM 2314 C CA . TYR B 1 103 ? 7.773 -1.836 -2.223 1 96.56 103 TYR B CA 1
ATOM 2315 C C . TYR B 1 103 ? 7.805 -3.211 -1.565 1 96.56 103 TYR B C 1
ATOM 2317 O O . TYR B 1 103 ? 6.754 -3.809 -1.312 1 96.56 103 TYR B O 1
ATOM 2325 N N . PHE B 1 104 ? 9 -3.73 -1.375 1 97.38 104 PHE B N 1
ATOM 2326 C CA . PHE B 1 104 ? 9.18 -5.02 -0.719 1 97.38 104 PHE B CA 1
ATOM 2327 C C . PHE B 1 104 ? 9.828 -4.848 0.646 1 97.38 104 PHE B C 1
ATOM 2329 O O . PHE B 1 104 ? 10.711 -3.996 0.818 1 97.38 104 PHE B O 1
ATOM 2336 N N . SER B 1 105 ? 9.383 -5.617 1.62 1 96.69 105 SER B N 1
ATOM 2337 C CA . SER B 1 105 ? 9.883 -5.586 2.99 1 96.69 105 SER B CA 1
ATOM 2338 C C . SER B 1 105 ? 10.25 -6.98 3.479 1 96.69 105 SER B C 1
ATOM 2340 O O . SER B 1 105 ? 9.641 -7.969 3.064 1 96.69 105 SER B O 1
ATOM 2342 N N . CYS B 1 106 ? 11.289 -7.043 4.309 1 95.88 106 CYS B N 1
ATOM 2343 C CA . CYS B 1 106 ? 11.57 -8.312 4.977 1 95.88 106 CYS B CA 1
ATOM 2344 C C . CYS B 1 106 ? 10.508 -8.625 6.02 1 95.88 106 CYS B C 1
ATOM 2346 O O . CYS B 1 106 ? 10.43 -7.961 7.051 1 95.88 106 CYS B O 1
ATOM 2348 N N . SER B 1 107 ? 9.781 -9.688 5.789 1 94.44 107 SER B N 1
ATOM 2349 C CA . SER B 1 107 ? 8.672 -10.039 6.672 1 94.44 107 SER B CA 1
ATOM 2350 C C . SER B 1 107 ? 9.172 -10.523 8.023 1 94.44 107 SER B C 1
ATOM 2352 O O . SER B 1 107 ? 8.516 -10.32 9.047 1 94.44 107 SER B O 1
ATOM 2354 N N . GLN B 1 108 ? 10.344 -11.117 8.094 1 92.06 108 GLN B N 1
ATOM 2355 C CA . GLN B 1 108 ? 10.922 -11.562 9.359 1 92.06 108 GLN B CA 1
ATOM 2356 C C . GLN B 1 108 ? 11.211 -10.383 10.281 1 92.06 108 GLN B C 1
ATOM 2358 O O . GLN B 1 108 ? 10.93 -10.445 11.484 1 92.06 108 GLN B O 1
ATOM 2363 N N . CYS B 1 109 ? 11.781 -9.398 9.719 1 93.19 109 CYS B N 1
ATOM 2364 C CA . CYS B 1 109 ? 12.078 -8.203 10.492 1 93.19 109 CYS B CA 1
ATOM 2365 C C . CYS B 1 109 ? 10.797 -7.453 10.844 1 93.19 109 CYS B C 1
ATOM 2367 O O . CYS B 1 109 ? 10.672 -6.898 11.938 1 93.19 109 CYS B O 1
ATOM 2369 N N . PHE B 1 110 ? 9.828 -7.457 9.969 1 94.62 110 PHE B N 1
ATOM 2370 C CA . PHE B 1 110 ? 8.594 -6.703 10.133 1 94.62 110 PHE B CA 1
ATOM 2371 C C . PHE B 1 110 ? 7.773 -7.242 11.297 1 94.62 110 PHE B C 1
ATOM 2373 O O . PHE B 1 110 ? 7.172 -6.473 12.055 1 94.62 110 PHE B O 1
ATOM 2380 N N . PHE B 1 111 ? 7.664 -8.516 11.461 1 91.81 111 PHE B N 1
ATOM 2381 C CA . PHE B 1 111 ? 6.801 -9.125 12.461 1 91.81 111 PHE B CA 1
ATOM 2382 C C . PHE B 1 111 ? 7.586 -9.461 13.727 1 91.81 111 PHE B C 1
ATOM 2384 O O . PHE B 1 111 ? 7.055 -10.094 14.641 1 91.81 111 PHE B O 1
ATOM 2391 N N . LYS B 1 112 ? 8.852 -9.008 13.742 1 85.25 112 LYS B N 1
ATOM 2392 C CA . LYS B 1 112 ? 9.664 -9.234 14.93 1 85.25 112 LYS B CA 1
ATOM 2393 C C . LYS B 1 112 ? 9.422 -8.156 15.977 1 85.25 112 LYS B C 1
ATOM 2395 O O . LYS B 1 112 ? 9.398 -6.969 15.664 1 85.25 112 LYS B O 1
ATOM 2400 N N . ASP B 1 113 ? 9.133 -8.508 17.156 1 66.81 113 ASP B N 1
ATOM 2401 C CA . ASP B 1 113 ? 8.789 -7.617 18.25 1 66.81 113 ASP B CA 1
ATOM 2402 C C . ASP B 1 113 ? 9.992 -6.77 18.656 1 66.81 113 ASP B C 1
ATOM 2404 O O . ASP B 1 113 ? 9.844 -5.594 19 1 66.81 113 ASP B O 1
ATOM 2408 N N . ASP B 1 114 ? 11.172 -7.309 18.688 1 63.53 114 ASP B N 1
ATOM 2409 C CA . ASP B 1 114 ? 12.281 -6.672 19.406 1 63.53 114 ASP B CA 1
ATOM 2410 C C . ASP B 1 114 ? 13.016 -5.684 18.5 1 63.53 114 ASP B C 1
ATOM 2412 O O . ASP B 1 114 ? 14.062 -5.156 18.875 1 63.53 114 ASP B O 1
ATOM 2416 N N . SER B 1 115 ? 12.492 -5.633 17.328 1 60.09 115 SER B N 1
ATOM 2417 C CA . SER B 1 115 ? 13.312 -4.77 16.469 1 60.09 115 SER B CA 1
ATOM 2418 C C . SER B 1 115 ? 12.5 -3.59 15.945 1 60.09 115 SER B C 1
ATOM 2420 O O . SER B 1 115 ? 11.367 -3.76 15.5 1 60.09 115 SER B O 1
ATOM 2422 N N . ASP B 1 116 ? 12.977 -2.443 16.156 1 64.12 116 ASP B N 1
ATOM 2423 C CA . ASP B 1 116 ? 12.367 -1.245 15.602 1 64.12 116 ASP B CA 1
ATOM 2424 C C . ASP B 1 116 ? 12.672 -1.122 14.109 1 64.12 116 ASP B C 1
ATOM 2426 O O . ASP B 1 116 ? 12.102 -0.274 13.422 1 64.12 116 ASP B O 1
ATOM 2430 N N . SER B 1 117 ? 13.453 -2.125 13.727 1 81.12 117 SER B N 1
ATOM 2431 C CA . SER B 1 117 ? 13.93 -1.766 12.391 1 81.12 117 SER B CA 1
ATOM 2432 C C . SER B 1 117 ? 13.336 -2.689 11.328 1 81.12 117 SER B C 1
ATOM 2434 O O . SER B 1 117 ? 13.25 -3.902 11.531 1 81.12 117 SER B O 1
ATOM 2436 N N . THR B 1 118 ? 12.75 -2.225 10.43 1 91.44 118 THR B N 1
ATOM 2437 C CA . THR B 1 118 ? 12.289 -2.906 9.227 1 91.44 118 THR B CA 1
ATOM 2438 C C . THR B 1 118 ? 13.242 -2.65 8.062 1 91.44 118 THR B C 1
ATOM 2440 O O . THR B 1 118 ? 14.125 -1.802 8.156 1 91.44 118 THR B O 1
ATOM 2443 N N . TYR B 1 119 ? 13.18 -3.467 7.047 1 95.38 119 TYR B N 1
ATOM 2444 C CA . TYR B 1 119 ? 14.016 -3.361 5.855 1 95.38 119 TYR B CA 1
ATOM 2445 C C . TYR B 1 119 ? 13.164 -3.336 4.59 1 95.38 119 TYR B C 1
ATOM 2447 O O . TYR B 1 119 ? 12.594 -4.355 4.203 1 95.38 119 TYR B O 1
ATOM 2455 N N . GLU B 1 120 ? 13.102 -2.199 3.955 1 96.44 120 GLU B N 1
ATOM 2456 C CA . GLU B 1 120 ? 12.297 -2.004 2.752 1 96.44 120 GLU B CA 1
ATOM 2457 C C . GLU B 1 120 ? 13.18 -1.699 1.544 1 96.44 120 GLU B C 1
ATOM 2459 O O . GLU B 1 120 ? 14.18 -0.988 1.66 1 96.44 120 GLU B O 1
ATOM 2464 N N . ILE B 1 121 ? 12.828 -2.236 0.422 1 97.56 121 ILE B N 1
ATOM 2465 C CA . ILE B 1 121 ? 13.562 -1.963 -0.811 1 97.56 121 ILE B CA 1
ATOM 2466 C C . ILE B 1 121 ? 12.578 -1.79 -1.967 1 97.56 121 ILE B C 1
ATOM 2468 O O . ILE B 1 121 ? 11.461 -2.299 -1.917 1 97.56 121 ILE B O 1
ATOM 2472 N N . CYS B 1 122 ? 13.023 -1.043 -3.004 1 96.69 122 CYS B N 1
ATOM 2473 C CA . CYS B 1 122 ? 12.164 -0.765 -4.148 1 96.69 122 CYS B CA 1
ATOM 2474 C C . CYS B 1 122 ? 12.047 -1.984 -5.059 1 96.69 122 CYS B C 1
ATOM 2476 O O . CYS B 1 122 ? 12.789 -2.957 -4.891 1 96.69 122 CYS B O 1
ATOM 2478 N N . CYS B 1 123 ? 11.195 -1.921 -5.996 1 96.69 123 CYS B N 1
ATOM 2479 C CA . CYS B 1 123 ? 10.938 -3.021 -6.922 1 96.69 123 CYS B CA 1
ATOM 2480 C C . CYS B 1 123 ? 12.18 -3.338 -7.75 1 96.69 123 CYS B C 1
ATOM 2482 O O . CYS B 1 123 ? 12.461 -4.504 -8.023 1 96.69 123 CYS B O 1
ATOM 2484 N N . ASP B 1 124 ? 12.867 -2.283 -8.148 1 96.12 124 ASP B N 1
ATOM 2485 C CA . ASP B 1 124 ? 14.047 -2.486 -8.984 1 96.12 124 ASP B CA 1
ATOM 2486 C C . ASP B 1 124 ? 15.148 -3.211 -8.219 1 96.12 124 ASP B C 1
ATOM 2488 O O . ASP B 1 124 ? 15.781 -4.125 -8.75 1 96.12 124 ASP B O 1
ATOM 2492 N N . CYS B 1 125 ? 15.422 -2.777 -7.047 1 97.62 125 CYS B N 1
ATOM 2493 C CA . CYS B 1 125 ? 16.438 -3.416 -6.227 1 97.62 125 CYS B CA 1
ATOM 2494 C C . CYS B 1 125 ? 16.047 -4.848 -5.883 1 97.62 125 CYS B C 1
ATOM 2496 O O . CYS B 1 125 ? 16.906 -5.742 -5.867 1 97.62 125 CYS B O 1
ATOM 2498 N N . TYR B 1 126 ? 14.844 -5.137 -5.59 1 97.62 126 TYR B N 1
ATOM 2499 C CA . TYR B 1 126 ? 14.383 -6.484 -5.289 1 97.62 126 TYR B CA 1
ATOM 2500 C C . TYR B 1 126 ? 14.469 -7.379 -6.516 1 97.62 126 TYR B C 1
ATOM 2502 O O . TYR B 1 126 ? 15.07 -8.461 -6.465 1 97.62 126 TYR B O 1
ATOM 2510 N N . GLY B 1 127 ? 13.859 -6.914 -7.578 1 96.38 127 GLY B N 1
ATOM 2511 C CA . GLY B 1 127 ? 13.867 -7.695 -8.805 1 96.38 127 GLY B CA 1
ATOM 2512 C C . GLY B 1 127 ? 15.266 -8 -9.305 1 96.38 127 GLY B C 1
ATOM 2513 O O . GLY B 1 127 ? 15.531 -9.109 -9.781 1 96.38 127 GLY B O 1
ATOM 2514 N N . GLY B 1 128 ? 16.094 -7 -9.18 1 95.62 128 GLY B N 1
ATOM 2515 C CA . GLY B 1 128 ? 17.469 -7.141 -9.656 1 95.62 128 GLY B CA 1
ATOM 2516 C C . GLY B 1 128 ? 18.375 -7.809 -8.648 1 95.62 128 GLY B C 1
ATOM 2517 O O . GLY B 1 128 ? 19.562 -8.016 -8.922 1 95.62 128 GLY B O 1
ATOM 2518 N N . LYS B 1 129 ? 17.859 -8.102 -7.508 1 94.88 129 LYS B N 1
ATOM 2519 C CA . LYS B 1 129 ? 18.609 -8.711 -6.422 1 94.88 129 LYS B CA 1
ATOM 2520 C C . LYS B 1 129 ? 19.812 -7.84 -6.043 1 94.88 129 LYS B C 1
ATOM 2522 O O . LYS B 1 129 ? 20.922 -8.352 -5.855 1 94.88 129 LYS B O 1
ATOM 2527 N N . ARG B 1 130 ? 19.641 -6.555 -6.082 1 95.94 130 ARG B N 1
ATOM 2528 C CA . ARG B 1 130 ? 20.672 -5.574 -5.73 1 95.94 130 ARG B CA 1
ATOM 2529 C C . ARG B 1 130 ? 20.5 -5.094 -4.293 1 95.94 130 ARG B C 1
ATOM 2531 O O . ARG B 1 130 ? 20.219 -3.914 -4.055 1 95.94 130 ARG B O 1
ATOM 2538 N N . PHE B 1 131 ? 20.641 -5.938 -3.4 1 96.75 131 PHE B N 1
ATOM 2539 C CA . PHE B 1 131 ? 20.547 -5.629 -1.978 1 96.75 131 PHE B CA 1
ATOM 2540 C C . PHE B 1 131 ? 21.281 -6.676 -1.148 1 96.75 131 PHE B C 1
ATOM 2542 O O . PHE B 1 131 ? 21.578 -7.77 -1.638 1 96.75 131 PHE B O 1
ATOM 2549 N N . THR B 1 132 ? 21.703 -6.297 0.034 1 96.62 132 THR B N 1
ATOM 2550 C CA . THR B 1 132 ? 22.312 -7.207 1 1 96.62 132 THR B CA 1
ATOM 2551 C C . THR B 1 132 ? 21.547 -7.184 2.318 1 96.62 132 THR B C 1
ATOM 2553 O O . THR B 1 132 ? 21.344 -6.121 2.914 1 96.62 132 THR B O 1
ATOM 2556 N N . HIS B 1 133 ? 21.062 -8.328 2.67 1 94.56 133 HIS B N 1
ATOM 2557 C CA . HIS B 1 133 ? 20.328 -8.523 3.92 1 94.56 133 HIS B CA 1
ATOM 2558 C C . HIS B 1 133 ? 20.578 -9.914 4.488 1 94.56 133 HIS B C 1
ATOM 2560 O O . HIS B 1 133 ? 21.312 -10.711 3.898 1 94.56 133 HIS B O 1
ATOM 2566 N N . HIS B 1 134 ? 20.172 -10.18 5.711 1 93.75 134 HIS B N 1
ATOM 2567 C CA . HIS B 1 134 ? 20.453 -11.477 6.328 1 93.75 134 HIS B CA 1
ATOM 2568 C C . HIS B 1 134 ? 19.938 -12.625 5.473 1 93.75 134 HIS B C 1
ATOM 2570 O O . HIS B 1 134 ? 18.938 -12.469 4.766 1 93.75 134 HIS B O 1
ATOM 2576 N N . ALA B 1 135 ? 20.484 -13.773 5.516 1 91 135 ALA B N 1
ATOM 2577 C CA . ALA B 1 135 ? 20.344 -14.883 4.582 1 91 135 ALA B CA 1
ATOM 2578 C C . ALA B 1 135 ? 18.938 -15.484 4.664 1 91 135 ALA B C 1
ATOM 2580 O O . ALA B 1 135 ? 18.422 -16.016 3.676 1 91 135 ALA B O 1
ATOM 2581 N N . ASP B 1 136 ? 18.281 -15.43 5.789 1 90.5 136 ASP B N 1
ATOM 2582 C CA . ASP B 1 136 ? 16.969 -16.078 5.957 1 90.5 136 ASP B CA 1
ATOM 2583 C C . ASP B 1 136 ? 15.836 -15.078 5.742 1 90.5 136 ASP B C 1
ATOM 2585 O O . ASP B 1 136 ? 14.703 -15.328 6.145 1 90.5 136 ASP B O 1
ATOM 2589 N N . ALA B 1 137 ? 16.141 -14 5.016 1 92.62 137 ALA B N 1
ATOM 2590 C CA . ALA B 1 137 ? 15.148 -12.961 4.797 1 92.62 137 ALA B CA 1
ATOM 2591 C C . ALA B 1 137 ? 14.047 -13.445 3.861 1 92.62 137 ALA B C 1
ATOM 2593 O O . ALA B 1 137 ? 14.312 -14.141 2.879 1 92.62 137 ALA B O 1
ATOM 2594 N N . ILE B 1 138 ? 12.836 -13.156 4.227 1 92.94 138 ILE B N 1
ATOM 2595 C CA . ILE B 1 138 ? 11.664 -13.422 3.402 1 92.94 138 ILE B CA 1
ATOM 2596 C C . ILE B 1 138 ? 10.992 -12.102 3.023 1 92.94 138 ILE B C 1
ATOM 2598 O O . ILE B 1 138 ? 10.398 -11.438 3.875 1 92.94 138 ILE B O 1
ATOM 2602 N N . PHE B 1 139 ? 11.055 -11.836 1.692 1 95.38 139 PHE B N 1
ATOM 2603 C CA . PHE B 1 139 ? 10.523 -10.547 1.261 1 95.38 139 PHE B CA 1
ATOM 2604 C C . PHE B 1 139 ? 9.125 -10.711 0.679 1 95.38 139 PHE B C 1
ATOM 2606 O O . PHE B 1 139 ? 8.852 -11.68 -0.026 1 95.38 139 PHE B O 1
ATOM 2613 N N . CYS B 1 140 ? 8.297 -9.781 1.01 1 95.19 140 CYS B N 1
ATOM 2614 C CA . CYS B 1 140 ? 7.023 -9.648 0.313 1 95.19 140 CYS B CA 1
ATOM 2615 C C . CYS B 1 140 ? 6.641 -8.18 0.157 1 95.19 140 CYS B C 1
ATOM 2617 O O . CYS B 1 140 ? 7.25 -7.309 0.772 1 95.19 140 CYS B O 1
ATOM 2619 N N . ASP B 1 141 ? 5.75 -7.93 -0.734 1 96.06 141 ASP B N 1
ATOM 2620 C CA . ASP B 1 141 ? 5.355 -6.551 -1.007 1 96.06 141 ASP B CA 1
ATOM 2621 C C . ASP B 1 141 ? 4.426 -6.02 0.083 1 96.06 141 ASP B C 1
ATOM 2623 O O . ASP B 1 141 ? 3.914 -6.789 0.899 1 96.06 141 ASP B O 1
ATOM 2627 N N . ASN B 1 142 ? 4.258 -4.68 0.084 1 96.12 142 ASN B N 1
ATOM 2628 C CA . ASN B 1 142 ? 3.51 -4.035 1.159 1 96.12 142 ASN B CA 1
ATOM 2629 C C . ASN B 1 142 ? 2.021 -4.363 1.085 1 96.12 142 ASN B C 1
ATOM 2631 O O . ASN B 1 142 ? 1.291 -4.176 2.059 1 96.12 142 ASN B O 1
ATOM 2635 N N . TYR B 1 143 ? 1.529 -4.84 -0.038 1 94.69 143 TYR B N 1
ATOM 2636 C CA . TYR B 1 143 ? 0.135 -5.262 -0.104 1 94.69 143 TYR B CA 1
ATOM 2637 C C . TYR B 1 143 ? -0.052 -6.629 0.542 1 94.69 143 TYR B C 1
ATOM 2639 O O . TYR B 1 143 ? -0.986 -6.832 1.322 1 94.69 143 TYR B O 1
ATOM 2647 N N . THR B 1 144 ? 0.817 -7.539 0.231 1 94 144 THR B N 1
ATOM 2648 C CA . THR B 1 144 ? 0.818 -8.836 0.891 1 94 144 THR B CA 1
ATOM 2649 C C . THR B 1 144 ? 1.008 -8.68 2.396 1 94 144 THR B C 1
ATOM 2651 O O . THR B 1 144 ? 0.316 -9.328 3.188 1 94 144 THR B O 1
ATOM 2654 N N . LEU B 1 145 ? 1.944 -7.852 2.729 1 95.5 145 LEU B N 1
ATOM 2655 C CA . LEU B 1 145 ? 2.23 -7.586 4.133 1 95.5 145 LEU B CA 1
ATOM 2656 C C . LEU B 1 145 ? 0.981 -7.094 4.859 1 95.5 145 LEU B C 1
ATOM 2658 O O . LEU B 1 145 ? 0.684 -7.547 5.969 1 95.5 145 LEU B O 1
ATOM 2662 N N . LEU B 1 146 ? 0.264 -6.176 4.277 1 95.19 146 LEU B N 1
ATOM 2663 C CA . LEU B 1 146 ? -0.943 -5.625 4.883 1 95.19 146 LEU B CA 1
ATOM 2664 C C . LEU B 1 146 ? -2.016 -6.699 5.035 1 95.19 146 LEU B C 1
ATOM 2666 O O . LEU B 1 146 ? -2.625 -6.828 6.102 1 95.19 146 LEU B O 1
ATOM 2670 N N . SER B 1 147 ? -2.242 -7.438 4.008 1 90.62 147 SER B N 1
ATOM 2671 C CA . SER B 1 147 ? -3.242 -8.5 4.047 1 90.62 147 SER B CA 1
ATOM 2672 C C . SER B 1 147 ? -2.943 -9.5 5.152 1 90.62 147 SER B C 1
ATOM 2674 O O . SER B 1 147 ? -3.84 -9.898 5.902 1 90.62 147 SER B O 1
ATOM 2676 N N . GLN B 1 148 ? -1.694 -9.828 5.281 1 91.12 148 GLN B N 1
ATOM 2677 C CA . GLN B 1 148 ? -1.304 -10.82 6.277 1 91.12 148 GLN B CA 1
ATOM 2678 C C . GLN B 1 148 ? -1.28 -10.211 7.676 1 91.12 148 GLN B C 1
ATOM 2680 O O . GLN B 1 148 ? -1.543 -10.898 8.664 1 91.12 148 GLN B O 1
ATOM 2685 N N . SER B 1 149 ? -0.949 -8.992 7.816 1 92.88 149 SER B N 1
ATOM 2686 C CA . SER B 1 149 ? -0.889 -8.312 9.102 1 92.88 149 SER B CA 1
ATOM 2687 C C . SER B 1 149 ? -2.271 -8.203 9.742 1 92.88 149 SER B C 1
ATOM 2689 O O . SER B 1 149 ? -2.395 -8.148 10.969 1 92.88 149 SER B O 1
ATOM 2691 N N . ARG B 1 150 ? -3.283 -8.141 8.844 1 92.31 150 ARG B N 1
ATOM 2692 C CA . ARG B 1 150 ? -4.625 -8.016 9.398 1 92.31 150 ARG B CA 1
ATOM 2693 C C . ARG B 1 150 ? -4.957 -9.188 10.312 1 92.31 150 ARG B C 1
ATOM 2695 O O . ARG B 1 150 ? -5.516 -9 11.398 1 92.31 150 ARG B O 1
ATOM 2702 N N . SER B 1 151 ? -4.598 -10.391 9.898 1 91.25 151 SER B N 1
ATOM 2703 C CA . SER B 1 151 ? -4.902 -11.578 10.688 1 91.25 151 SER B CA 1
ATOM 2704 C C . SER B 1 151 ? -4.23 -11.523 12.055 1 91.25 151 SER B C 1
ATOM 2706 O O . SER B 1 151 ? -4.73 -12.102 13.023 1 91.25 151 SER B O 1
ATOM 2708 N N . LEU B 1 152 ? -3.127 -10.852 12.148 1 93 152 LEU B N 1
ATOM 2709 C CA . LEU B 1 152 ? -2.418 -10.68 13.414 1 93 152 LEU B CA 1
ATOM 2710 C C . LEU B 1 152 ? -3.02 -9.539 14.227 1 93 152 LEU B C 1
ATOM 2712 O O . LEU B 1 152 ? -3.176 -9.656 15.445 1 93 152 LEU B O 1
ATOM 2716 N N . ALA B 1 153 ? -3.334 -8.516 13.508 1 93.25 153 ALA B N 1
ATOM 2717 C CA . ALA B 1 153 ? -3.848 -7.32 14.172 1 93.25 153 ALA B CA 1
ATOM 2718 C C . ALA B 1 153 ? -5.121 -7.633 14.953 1 93.25 153 ALA B C 1
ATOM 2720 O O . ALA B 1 153 ? -5.305 -7.141 16.078 1 93.25 153 ALA B O 1
ATOM 2721 N N . VAL B 1 154 ? -5.949 -8.469 14.375 1 92.81 154 VAL B N 1
ATOM 2722 C CA . VAL B 1 154 ? -7.238 -8.742 15.008 1 92.81 154 VAL B CA 1
ATOM 2723 C C . VAL B 1 154 ? -7.035 -9.656 16.219 1 92.81 154 VAL B C 1
ATOM 2725 O O . VAL B 1 154 ? -7.934 -9.797 17.047 1 92.81 154 VAL B O 1
ATOM 2728 N N . LYS B 1 155 ? -5.891 -10.281 16.359 1 92.25 155 LYS B N 1
ATOM 2729 C CA . LYS B 1 155 ? -5.582 -11.164 17.469 1 92.25 155 LYS B CA 1
ATOM 2730 C C . LYS B 1 155 ? -4.836 -10.414 18.578 1 92.25 155 LYS B C 1
ATOM 2732 O O . LYS B 1 155 ? -4.566 -10.969 19.641 1 92.25 155 LYS B O 1
ATOM 2737 N N . ALA B 1 156 ? -4.488 -9.195 18.344 1 92.88 156 ALA B N 1
ATOM 2738 C CA . ALA B 1 156 ? -3.836 -8.375 19.359 1 92.88 156 ALA B CA 1
ATOM 2739 C C . ALA B 1 156 ? -4.797 -8.039 20.5 1 92.88 156 ALA B C 1
ATOM 2741 O O . ALA B 1 156 ? -6.016 -8.055 20.312 1 92.88 156 ALA B O 1
ATOM 2742 N N . PRO B 1 157 ? -4.277 -7.742 21.703 1 93.5 157 PRO B N 1
ATOM 2743 C CA . PRO B 1 157 ? -5.141 -7.348 22.812 1 93.5 157 PRO B CA 1
ATOM 2744 C C . PRO B 1 157 ? -6.047 -6.164 22.469 1 93.5 157 PRO B C 1
ATOM 2746 O O . PRO B 1 157 ? -5.625 -5.246 21.766 1 93.5 157 PRO B O 1
ATOM 2749 N N . VAL B 1 158 ? -7.238 -6.199 22.969 1 93.25 158 VAL B N 1
ATOM 2750 C CA . VAL B 1 158 ? -8.289 -5.234 22.656 1 93.25 158 VAL B CA 1
ATOM 2751 C C . VAL B 1 158 ? -7.793 -3.82 22.938 1 93.25 158 VAL B C 1
ATOM 2753 O O . VAL B 1 158 ? -8.062 -2.893 22.172 1 93.25 158 VAL B O 1
ATOM 2756 N N . GLN B 1 159 ? -7.074 -3.666 24.047 1 95.44 159 GLN B N 1
ATOM 2757 C CA . GLN B 1 159 ? -6.605 -2.334 24.406 1 95.44 159 GLN B CA 1
ATOM 2758 C C . GLN B 1 159 ? -5.648 -1.779 23.359 1 95.44 159 GLN B C 1
ATOM 2760 O O . GLN B 1 159 ? -5.68 -0.585 23.062 1 95.44 159 GLN B O 1
ATOM 2765 N N . ASN B 1 160 ? -4.77 -2.643 22.812 1 94.75 160 ASN B N 1
ATOM 2766 C CA . ASN B 1 160 ? -3.859 -2.211 21.75 1 94.75 160 ASN B CA 1
ATOM 2767 C C . ASN B 1 160 ? -4.617 -1.797 20.5 1 94.75 160 ASN B C 1
ATOM 2769 O O . ASN B 1 160 ? -4.25 -0.821 19.844 1 94.75 160 ASN B O 1
ATOM 2773 N N . ARG B 1 161 ? -5.617 -2.502 20.172 1 94.19 161 ARG B N 1
ATOM 2774 C CA . ARG B 1 161 ? -6.43 -2.17 19.016 1 94.19 161 ARG B CA 1
ATOM 2775 C C . ARG B 1 161 ? -7.125 -0.826 19.203 1 94.19 161 ARG B C 1
ATOM 2777 O O . ARG B 1 161 ? -7.199 -0.026 18.266 1 94.19 161 ARG B O 1
ATOM 2784 N N . ARG B 1 162 ? -7.629 -0.566 20.391 1 93.81 162 ARG B N 1
ATOM 2785 C CA . ARG B 1 162 ? -8.25 0.718 20.703 1 93.81 162 ARG B CA 1
ATOM 2786 C C . ARG B 1 162 ? -7.246 1.858 20.562 1 93.81 162 ARG B C 1
ATOM 2788 O O . ARG B 1 162 ? -7.566 2.914 20.016 1 93.81 162 ARG B O 1
ATOM 2795 N N . ASN B 1 163 ? -6.07 1.601 21.047 1 94.88 163 ASN B N 1
ATOM 2796 C CA . ASN B 1 163 ? -5.02 2.609 20.969 1 94.88 163 ASN B CA 1
ATOM 2797 C C . ASN B 1 163 ? -4.691 2.957 19.516 1 94.88 163 ASN B C 1
ATOM 2799 O O . ASN B 1 163 ? -4.484 4.125 19.172 1 94.88 163 ASN B O 1
ATOM 2803 N N . VAL B 1 164 ? -4.613 1.957 18.719 1 94.5 164 VAL B N 1
ATOM 2804 C CA . VAL B 1 164 ? -4.301 2.158 17.297 1 94.5 164 VAL B CA 1
ATOM 2805 C C . VAL B 1 164 ? -5.426 2.943 16.625 1 94.5 164 VAL B C 1
ATOM 2807 O O . VAL B 1 164 ? -5.172 3.852 15.836 1 94.5 164 VAL B O 1
ATOM 2810 N N . LEU B 1 165 ? -6.664 2.621 16.906 1 93.62 165 LEU B N 1
ATOM 2811 C CA . LEU B 1 165 ? -7.793 3.354 16.344 1 93.62 165 LEU B CA 1
ATOM 2812 C C . LEU B 1 165 ? -7.758 4.816 16.766 1 93.62 165 LEU B C 1
ATOM 2814 O O . LEU B 1 165 ? -8.023 5.711 15.961 1 93.62 165 LEU B O 1
ATOM 2818 N N . GLU B 1 166 ? -7.418 5.066 17.969 1 93.31 166 GLU B N 1
ATOM 2819 C CA . GLU B 1 166 ? -7.285 6.438 18.453 1 93.31 166 GLU B CA 1
ATOM 2820 C C . GLU B 1 166 ? -6.188 7.184 17.703 1 93.31 166 GLU B C 1
ATOM 2822 O O . GLU B 1 166 ? -6.34 8.367 17.375 1 93.31 166 GLU B O 1
ATOM 2827 N N . LYS B 1 167 ? -5.121 6.531 17.469 1 92.31 167 LYS B N 1
ATOM 2828 C CA . LYS B 1 167 ? -4.039 7.148 16.703 1 92.31 167 LYS B CA 1
ATOM 2829 C C . LYS B 1 167 ? -4.504 7.504 15.297 1 92.31 167 LYS B C 1
ATOM 2831 O O . LYS B 1 167 ? -4.172 8.578 14.781 1 92.31 167 LYS B O 1
ATOM 2836 N N . ILE B 1 168 ? -5.223 6.598 14.703 1 92.62 168 ILE B N 1
ATOM 2837 C CA . ILE B 1 168 ? -5.715 6.836 13.352 1 92.62 168 ILE B CA 1
ATOM 2838 C C . ILE B 1 168 ? -6.688 8.008 13.352 1 92.62 168 ILE B C 1
ATOM 2840 O O . ILE B 1 168 ? -6.66 8.852 12.453 1 92.62 168 ILE B O 1
ATOM 2844 N N . VAL B 1 169 ? -7.504 8.047 14.328 1 91.12 169 VAL B N 1
ATOM 2845 C CA . VAL B 1 169 ? -8.422 9.172 14.469 1 91.12 169 VAL B CA 1
ATOM 2846 C C . VAL B 1 169 ? -7.629 10.477 14.523 1 91.12 169 VAL B C 1
ATOM 2848 O O . VAL B 1 169 ? -8.023 11.477 13.922 1 91.12 169 VAL B O 1
ATOM 2851 N N . MET B 1 170 ? -6.555 10.438 15.219 1 88.62 170 MET B N 1
ATOM 2852 C CA . MET B 1 170 ? -5.727 11.633 15.328 1 88.62 170 MET B CA 1
ATOM 2853 C C . MET B 1 170 ? -5.121 12 13.977 1 88.62 170 MET B C 1
ATOM 2855 O O . MET B 1 170 ? -4.945 13.188 13.672 1 88.62 170 MET B O 1
ATOM 2859 N N . ILE B 1 171 ? -4.805 11.055 13.227 1 87.31 171 ILE B N 1
ATOM 2860 C CA . ILE B 1 171 ? -4.199 11.297 11.922 1 87.31 171 ILE B CA 1
ATOM 2861 C C . ILE B 1 171 ? -5.238 11.875 10.969 1 87.31 171 ILE B C 1
ATOM 2863 O O . ILE B 1 171 ? -4.938 12.781 10.18 1 87.31 171 ILE B O 1
ATOM 2867 N N . VAL B 1 172 ? -6.449 11.312 11.023 1 84.81 172 VAL B N 1
ATOM 2868 C CA . VAL B 1 172 ? -7.434 11.695 10.016 1 84.81 172 VAL B CA 1
ATOM 2869 C C . VAL B 1 172 ? -8.484 12.609 10.641 1 84.81 172 VAL B C 1
ATOM 2871 O O . VAL B 1 172 ? -9.258 13.258 9.93 1 84.81 172 VAL B O 1
ATOM 2874 N N . GLU B 1 173 ? -8.383 12.922 11.969 1 68.06 173 GLU B N 1
ATOM 2875 C CA . GLU B 1 173 ? -9.32 13.625 12.836 1 68.06 173 GLU B CA 1
ATOM 2876 C C . GLU B 1 173 ? -10.633 13.922 12.109 1 68.06 173 GLU B C 1
ATOM 2878 O O . GLU B 1 173 ? -10.852 15.047 11.656 1 68.06 173 GLU B O 1
ATOM 2883 N N . VAL B 1 174 ? -11.203 12.906 11.469 1 51.94 174 VAL B N 1
ATOM 2884 C CA . VAL B 1 174 ? -12.562 13.25 11.062 1 51.94 174 VAL B CA 1
ATOM 2885 C C . VAL B 1 174 ? -13.414 13.523 12.297 1 51.94 174 VAL B C 1
ATOM 2887 O O . VAL B 1 174 ? -13.211 12.914 13.352 1 51.94 174 VAL B O 1
ATOM 2890 N N . THR B 1 175 ? -13.586 14.648 12.617 1 44.38 175 THR B N 1
ATOM 2891 C CA . THR B 1 175 ? -14.43 15.062 13.742 1 44.38 175 THR B CA 1
ATOM 2892 C C . THR B 1 175 ? -15.492 14 14.023 1 44.38 175 THR B C 1
ATOM 2894 O O . THR B 1 175 ? -16.312 13.695 13.164 1 44.38 175 THR B O 1
ATOM 2897 N N . SER B 1 176 ? -15.102 12.922 14.602 1 39.5 176 SER B N 1
ATOM 2898 C CA . SER B 1 176 ? -16.219 12.156 15.141 1 39.5 176 SER B CA 1
ATOM 2899 C C . SER B 1 176 ? -17.328 13.078 15.648 1 39.5 176 SER B C 1
ATOM 2901 O O . SER B 1 176 ? -17.047 14.094 16.281 1 39.5 176 SER B O 1
ATOM 2903 N N . VAL B 1 177 ? -18.547 13.125 15.18 1 36.88 177 VAL B N 1
ATOM 2904 C CA . VAL B 1 177 ? -19.75 13.469 15.938 1 36.88 177 VAL B CA 1
ATOM 2905 C C . VAL B 1 177 ? -19.625 12.93 17.359 1 36.88 177 VAL B C 1
ATOM 2907 O O . VAL B 1 177 ? -19.062 11.859 17.578 1 36.88 177 VAL B O 1
ATOM 2910 N N . ALA B 1 178 ? -19.844 13.727 18.375 1 34.25 178 ALA B N 1
ATOM 2911 C CA . ALA B 1 178 ? -20.125 13.539 19.797 1 34.25 178 ALA B CA 1
ATOM 2912 C C . ALA B 1 178 ? -20.781 12.18 20.047 1 34.25 178 ALA B C 1
ATOM 2914 O O . ALA B 1 178 ? -21.891 11.93 19.562 1 34.25 178 ALA B O 1
ATOM 2915 N N . PHE B 1 179 ? -20.141 11.172 20.25 1 32.75 179 PHE B N 1
ATOM 2916 C CA . PHE B 1 179 ? -20.828 10.211 21.109 1 32.75 179 PHE B CA 1
ATOM 2917 C C . PHE B 1 179 ? -21.375 10.906 22.359 1 32.75 179 PHE B C 1
ATOM 2919 O O . PHE B 1 179 ? -20.609 11.344 23.219 1 32.75 179 PHE B O 1
ATOM 2926 N N . ALA B 1 180 ? -22.578 11.609 22.375 1 30.78 180 ALA B N 1
ATOM 2927 C CA . ALA B 1 180 ? -23.469 11.945 23.484 1 30.78 180 ALA B CA 1
ATOM 2928 C C . ALA B 1 180 ? -23.5 10.836 24.531 1 30.78 180 ALA B C 1
ATOM 2930 O O . ALA B 1 180 ? -24.156 9.812 24.344 1 30.78 180 ALA B O 1
ATOM 2931 N N . LEU B 1 181 ? -22.531 10.438 25.203 1 30.5 181 LEU B N 1
ATOM 2932 C CA . LEU B 1 181 ? -22.766 9.938 26.562 1 30.5 181 LEU B CA 1
ATOM 2933 C C . LEU B 1 181 ? -23.641 10.898 27.359 1 30.5 181 LEU B C 1
ATOM 2935 O O . LEU B 1 181 ? -23.281 12.07 27.531 1 30.5 181 LEU B O 1
ATOM 2939 N N . GLY B 1 182 ? -24.984 10.742 27.375 1 29.27 182 GLY B N 1
ATOM 2940 C CA . GLY B 1 182 ? -26 11 28.375 1 29.27 182 GLY B CA 1
ATOM 2941 C C . GLY B 1 182 ? -25.516 10.719 29.797 1 29.27 182 GLY B C 1
ATOM 2942 O O . GLY B 1 182 ? -25.641 9.594 30.281 1 29.27 182 GLY B O 1
ATOM 2943 N N . CYS B 1 183 ? -24.344 10.945 30.234 1 26.88 183 CYS B N 1
ATOM 2944 C CA . CYS B 1 183 ? -24.234 11.055 31.688 1 26.88 183 CYS B CA 1
ATOM 2945 C C . CYS B 1 183 ? -25.141 12.141 32.219 1 26.88 183 CYS B C 1
ATOM 2947 O O . CYS B 1 183 ? -24.906 13.328 32 1 26.88 183 CYS B O 1
ATOM 2949 N N . SER B 1 184 ? -26.422 11.945 32.25 1 25.67 184 SER B N 1
ATOM 2950 C CA . SER B 1 184 ? -27.297 12.57 33.219 1 25.67 184 SER B CA 1
ATOM 2951 C C . SER B 1 184 ? -26.641 12.586 34.594 1 25.67 184 SER B C 1
ATOM 2953 O O . SER B 1 184 ? -26.344 11.531 35.156 1 25.67 184 SER B O 1
ATOM 2955 N N . ILE B 1 185 ? -25.797 13.445 34.844 1 23.41 185 ILE B N 1
ATOM 2956 C CA . ILE B 1 185 ? -25.688 13.953 36.219 1 23.41 185 ILE B CA 1
ATOM 2957 C C . ILE B 1 185 ? -27.078 14.211 36.781 1 23.41 185 ILE B C 1
ATOM 2959 O O . ILE B 1 185 ? -27.797 15.086 36.281 1 23.41 185 ILE B O 1
ATOM 2963 N N . MET B 1 186 ? -27.828 13.047 37.219 1 19.95 186 MET B N 1
ATOM 2964 C CA . MET B 1 186 ? -28.5 13.281 38.5 1 19.95 186 MET B CA 1
ATOM 2965 C C . MET B 1 186 ? -27.5 13.406 39.625 1 19.95 186 MET B C 1
ATOM 2967 O O . MET B 1 186 ? -26.469 12.734 39.625 1 19.95 186 MET B O 1
#

Secondary structure (DSSP, 8-state):
-HHHHHHHHHHHHHS-HHHHHHHHHHHHHH-TT-SS-EEHHHHHHHHTTS--TTTT-HHHHHHH-TT-SSEE-HHHHHHHHHHHHHT---B-TTT--B--S--EEEHHHHT-TT-----EE-HHHHHTT-----TT--EEEHHHHHHHHHHHHTTS-HHHHHHHHHHHHHHH--------------/-HHHHHHHHHHHHTS-HHHHHHHHHHHHHH-TT-SS-B-HHHHHHHHTTS--TTTT-HHHHHHH-TT-SSSB-HHHHHHHHHHHHHT---B-TTT--B--S--EEEHHHHT-TT-----EE-HHHHHTT-----TT--EEEHHHHHHHHHHHHTTS-HHHHHHHHHHHHHHH--------------

Foldseek 3Di:
DVVLLVVLVVLLVLADPVVVVVLVVLQVQLCPVPPQWHALVSQQVSCVVPPDPLSNDVLVVCVLCPVRPRIHGSSSVSSVLLCVLVVQSDAAPQPGHTDRDKWKWFPVQVPDDPDPDIHIHHPCCVVVVRDDDDPPTDMDIPVVVVVVVVVVLVVDDPVVNVVVVVSVCVSSVPPPDDPPPPPPPD/DVVLLVVLVVLLVLADPVVVVVLVVLQVQLVPVPPQWHALVSQQVSCVVPPPPLSNDPQVVCVLPPVRPRIHGSSSVSSVLLCVLVVQSDAAPQPGHTDRDKWKWFLVQVPDDPDPDIHIHHPVCVVVVRDDDDPPTDMDIPVVVVVVVVVVLVVDDPVVNVVVVVSVCVSSVSPPDDPPPPPPPD

Solvent-accessible surface area (backbone atoms only — not comparable to full-atom values): 20452 Å² total; per-residue (Å²): 96,68,58,49,45,50,40,24,52,20,51,56,63,58,35,31,70,68,53,49,49,49,53,50,48,52,49,53,65,28,20,78,85,66,79,69,44,32,36,65,68,35,47,45,61,55,41,64,76,45,91,48,70,55,76,62,32,64,57,44,55,58,63,43,24,78,86,67,77,70,43,30,41,66,74,37,43,42,34,52,51,40,38,66,61,36,60,49,71,43,49,15,75,62,82,65,43,61,48,69,64,74,32,32,29,29,47,62,42,51,57,34,65,89,43,93,55,66,53,40,31,37,37,65,37,54,36,66,62,53,66,86,73,68,88,86,64,43,65,42,38,58,52,32,47,38,56,52,30,42,69,28,26,38,59,21,56,67,68,59,51,52,51,47,52,52,50,49,39,64,63,40,40,55,72,70,75,77,79,77,76,79,72,70,82,120,96,66,61,49,45,49,41,22,51,20,52,57,65,56,35,26,70,70,54,47,50,49,53,51,46,53,50,55,68,28,21,77,85,65,78,69,46,32,37,64,68,35,47,46,60,54,43,62,76,45,89,50,68,56,75,63,32,64,58,42,55,58,63,45,26,77,84,67,78,67,41,31,40,67,75,38,45,43,36,52,52,40,38,65,62,35,60,50,69,43,49,13,75,62,81,65,42,63,49,67,64,73,34,32,30,30,48,62,42,50,57,33,65,92,44,94,54,66,52,41,31,38,38,66,36,56,38,67,62,52,65,87,72,70,90,86,63,43,65,43,38,58,53,31,50,36,56,54,31,41,68,28,26,37,59,22,55,66,68,59,53,50,52,47,51,51,51,50,39,65,65,39,38,52,71,70,76,78,80,77,75,80,72,70,79,123

InterPro domains:
  IPR002048 EF-hand domain [PF13499] (22-78)
  IPR002048 EF-hand domain [PS50222] (18-53)
  IPR002048 EF-hand domain [PS50222] (60-87)
  IPR002048 EF-hand domain [SM00054] (22-50)
  IPR002048 EF-hand domain [SM00054] (56-84)
  IPR011992 EF-hand domain pair [SSF47473] (13-83)
  IPR018247 EF-Hand 1, calcium-binding site [PS00018] (31-43)

Nearest PDB structures (foldseek):
  3k21-assembly1_A-2  TM=6.951E-01  e=1.001E-02  Plasmodium falciparum
  6yeu-assembly1_A  TM=7.833E-01  e=2.153E-02  Arabidopsis thaliana
  6yet-assembly1_A  TM=7.591E-01  e=3.661E-02  Arabidopsis thaliana
  3aaj-assembly1_B  TM=7.753E-01  e=5.531E-02  Homo sapiens
  6psd-assembly7_M  TM=7.505E-01  e=7.002E-02  Homo sapiens

pLDDT: mean 87.84, std 16.55, range [19.95, 98.06]

Organism: Populus trichocarpa (NCBI:txid3694)

Sequence (372 aa):
MEEVRRAAVAYYENLSEEKKRNARFSFNEMDKNGDGRINLHEYLEYLKKDNNTVLTHPSLFTALDKDGNGSLDFEETIVLYYIMQSGRALICQSCNTFLADVYFSCSQCFFKDDSDSTYEICCDCYGGKRFTHHADAIFCDNYTLLSQSRSLAVKAPVQNRRNVLEKIVMIVEVTSVAFALGCSIMMEEVRRAAVAYYENLSEEKKRNARFSFNEMDKNGDGRINLHEYLEYLKKDNNTVLTHPSLFTALDKDGNGSLDFEETIVLYYIMQSGRALICQSCNTFLADVYFSCSQCFFKDDSDSTYEICCDCYGGKRFTHHADAIFCDNYTLLSQSRSLAVKAPVQNRRNVLEKIVMIVEVTSVAFALGCSIM

Radius of gyration: 22.16 Å; Cα contacts (8 Å, |Δi|>4): 522; chains: 2; bounding box: 51×76×67 Å